Protein AF-T1IRP6-F1 (afdb_monomer)

InterPro domains:
  IPR001452 SH3 domain [PF00018] (288-334)
  IPR001452 SH3 domain [PR00452] (285-295)
  IPR001452 SH3 domain [PR00452] (299-314)
  IPR001452 SH3 domain [PR00452] (316-325)
  IPR001452 SH3 domain [PR00452] (328-340)
  IPR001452 SH3 domain [PS50002] (282-340)
  IPR001452 SH3 domain [SM00326] (285-340)
  IPR027267 AH/BAR domain superfamily [G3DSA:1.20.1270.60] (1-190)
  IPR027267 AH/BAR domain superfamily [SSF103657] (4-202)
  IPR031160 F-BAR domain [PS51741] (1-179)
  IPR036028 SH3-like domain superfamily [SSF50044] (282-340)

Mean predicted aligned error: 18.08 Å

Foldseek 3Di:
DVVLVVVLVVVLVVLLVVLLVLVVVLVVLLVVLVVVLVVLVVVLVVLVVVLVVLVVQLVVLVVVLVVLVVCLVVCVPPPDDPVVSVVSVVVSVVSVVSSVVSVVSSVVSVVVSVVSVVVSVVSVVVSVVVVVVSVVCVVVSVVVSVVVNVVSVVVSVVVVVVVVVVVVVVVVPDDPVVVVVVCCVVDPPDPDDDDDDDDDDPPPPDDDDDDDDPDDPDPDPPPPPPPPPPPDPPPDDDPPPPDPPDDDPDPDDPPDDDDPPDPDPVVVVVVSVVSVVSVPDPPQFKWFFQAFDDDPDPQADTDHGRFMWTFDADPDQFWTWTAGPVGDIHIDGPVRIDTD

pLDDT: mean 81.16, std 20.26, range [35.16, 98.56]

Secondary structure (DSSP, 8-state):
-HHHHHHHHHHHHHHHHHHHHHHHHHHHHHHHHHHHHHHHHHHHHHHHHHHHHHHHHHHHHHHHHHHHHHHHHHGGGS---HHHHHHHHHHHHHHHHHHHHHHHHHHHHHHHHHHHHHHHHHHHHHHHHHHHHHHHHHHHHHHHHHHHHHHHHHHHHHHHHHHHHHHHHHHTT--HHHHHHHHHHHH---SSPPPP-----SSTTSS----------PPPTTS--TTS-TT------------------------S---TT---HHHHHHHHHHHHHTTS-----EEEE-S-B--SSTTBPPB-TT-EEEEEEE-SSSEEEEEETTS-EEEEEGGGEEE-

Structure (mmCIF, N/CA/C/O backbone):
data_AF-T1IRP6-F1
#
_entry.id   AF-T1IRP6-F1
#
loop_
_atom_site.group_PDB
_atom_site.id
_atom_site.type_symbol
_atom_site.label_atom_id
_atom_site.label_alt_id
_atom_site.label_comp_id
_atom_site.label_asym_id
_atom_site.label_entity_id
_atom_site.label_seq_id
_atom_site.pdbx_PDB_ins_code
_atom_site.Cartn_x
_atom_site.Cartn_y
_atom_site.Cartn_z
_atom_site.occupancy
_atom_site.B_iso_or_equiv
_atom_site.auth_seq_id
_atom_site.auth_comp_id
_atom_site.auth_asym_id
_atom_site.auth_atom_id
_atom_site.pdbx_PDB_model_num
ATOM 1 N N . MET A 1 1 ? 24.884 1.381 -28.187 1.00 83.88 1 MET A N 1
ATOM 2 C CA . MET A 1 1 ? 23.669 0.553 -28.089 1.00 83.88 1 MET A CA 1
ATOM 3 C C . MET A 1 1 ? 23.735 -0.219 -26.794 1.00 83.88 1 MET A C 1
ATOM 5 O O . MET A 1 1 ? 23.008 0.143 -25.885 1.00 83.88 1 MET A O 1
ATOM 9 N N . GLY A 1 2 ? 24.699 -1.135 -26.626 1.00 87.81 2 GLY A N 1
ATOM 10 C CA . GLY A 1 2 ? 24.895 -1.867 -25.363 1.00 87.81 2 GLY A CA 1
ATOM 11 C C . GLY A 1 2 ? 24.933 -0.981 -24.108 1.00 87.81 2 GLY A C 1
ATOM 12 O O . GLY A 1 2 ? 24.148 -1.195 -23.194 1.00 87.81 2 GLY A O 1
ATOM 13 N N . LEU A 1 3 ? 25.754 0.079 -24.098 1.00 86.12 3 LEU A N 1
ATOM 14 C CA . LEU A 1 3 ? 25.816 1.023 -22.967 1.00 86.12 3 LEU A CA 1
ATOM 15 C C . LEU A 1 3 ? 24.473 1.713 -22.671 1.00 86.12 3 LEU A C 1
ATOM 17 O O . LEU A 1 3 ? 24.129 1.913 -21.509 1.00 86.12 3 LEU A O 1
ATOM 21 N N . THR A 1 4 ? 23.701 2.048 -23.707 1.00 86.62 4 THR A N 1
ATOM 22 C CA . THR A 1 4 ? 22.378 2.668 -23.562 1.00 86.62 4 THR A CA 1
ATOM 23 C C . THR A 1 4 ? 21.396 1.708 -22.901 1.00 86.62 4 THR A C 1
ATOM 25 O O . THR A 1 4 ? 20.716 2.105 -21.961 1.00 86.62 4 THR A O 1
ATOM 28 N N . HIS A 1 5 ? 21.362 0.443 -23.332 1.00 89.50 5 HIS A N 1
ATOM 29 C CA . HIS A 1 5 ? 20.510 -0.572 -22.706 1.00 89.50 5 HIS A CA 1
ATOM 30 C C . HIS A 1 5 ? 20.893 -0.826 -21.247 1.00 89.50 5 HIS A C 1
ATOM 32 O O . HIS A 1 5 ? 20.006 -0.920 -20.406 1.00 89.50 5 HIS A O 1
ATOM 38 N N . ILE A 1 6 ? 22.192 -0.885 -20.931 1.00 89.38 6 ILE A N 1
ATOM 39 C CA . ILE A 1 6 ? 22.669 -1.045 -19.548 1.00 89.38 6 ILE A CA 1
ATOM 40 C C . ILE A 1 6 ? 22.202 0.131 -18.681 1.00 89.38 6 ILE A C 1
ATOM 42 O O . ILE A 1 6 ? 21.664 -0.082 -17.599 1.00 89.38 6 ILE A O 1
ATOM 46 N N . ALA A 1 7 ? 22.357 1.368 -19.160 1.00 84.69 7 ALA A N 1
ATOM 47 C CA . ALA A 1 7 ? 21.908 2.550 -18.427 1.00 84.69 7 ALA A CA 1
ATOM 48 C C . ALA A 1 7 ? 20.385 2.547 -18.202 1.00 84.69 7 ALA A C 1
ATOM 50 O O . ALA A 1 7 ? 19.934 2.796 -17.086 1.00 84.69 7 ALA A O 1
ATOM 51 N N . THR A 1 8 ? 19.599 2.214 -19.231 1.00 89.62 8 THR A N 1
ATOM 52 C CA . THR A 1 8 ? 18.137 2.091 -19.128 1.00 89.62 8 THR A CA 1
ATOM 53 C C . THR A 1 8 ? 17.728 1.009 -18.129 1.00 89.62 8 THR A C 1
ATOM 55 O O . THR A 1 8 ? 16.854 1.247 -17.297 1.00 89.62 8 THR A O 1
ATOM 58 N N . ALA A 1 9 ? 18.376 -0.159 -18.168 1.00 91.56 9 ALA A N 1
ATOM 59 C CA . ALA A 1 9 ? 18.119 -1.243 -17.225 1.00 91.56 9 ALA A CA 1
ATOM 60 C C . ALA A 1 9 ? 18.378 -0.801 -15.777 1.00 91.56 9 ALA A C 1
ATOM 62 O O . ALA A 1 9 ? 17.533 -1.029 -14.912 1.00 91.56 9 ALA A O 1
ATOM 63 N N . SER A 1 10 ? 19.484 -0.092 -15.526 1.00 90.06 10 SER A N 1
ATOM 64 C CA . SER A 1 10 ? 19.780 0.481 -14.208 1.00 90.06 10 SER A CA 1
ATOM 65 C C . SER A 1 10 ? 18.695 1.453 -13.736 1.00 90.06 10 SER A C 1
ATOM 67 O O . 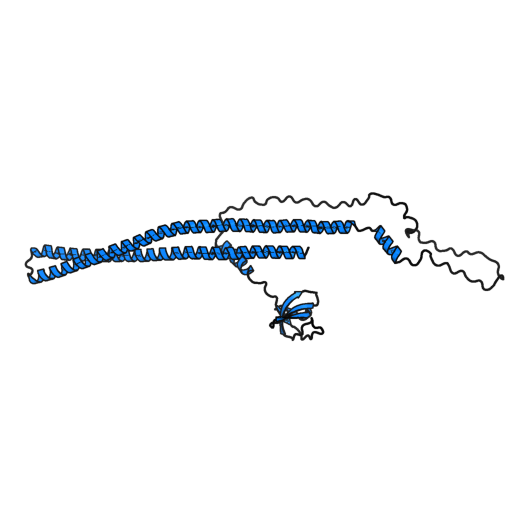SER A 1 10 ? 18.279 1.375 -12.583 1.00 90.06 10 SER A O 1
ATOM 69 N N . SER A 1 11 ? 18.183 2.325 -14.613 1.00 91.31 11 SER A N 1
ATOM 70 C CA . SER A 1 11 ? 17.084 3.239 -14.263 1.00 91.31 11 SER A CA 1
ATOM 71 C C . SER A 1 11 ? 15.783 2.501 -13.932 1.00 91.31 11 SER A C 1
ATOM 73 O O . SER A 1 11 ? 15.109 2.859 -12.970 1.00 91.31 11 SER A O 1
ATOM 75 N N . ILE A 1 12 ? 15.436 1.445 -14.678 1.00 93.62 12 ILE A N 1
ATOM 76 C CA . ILE A 1 12 ? 14.251 0.618 -14.385 1.00 93.62 12 ILE A CA 1
ATOM 77 C C . ILE A 1 12 ? 14.408 -0.091 -13.036 1.00 93.62 12 ILE A C 1
ATOM 79 O O . ILE A 1 12 ? 13.467 -0.129 -12.242 1.00 93.62 12 ILE A O 1
ATOM 83 N N . MET A 1 13 ? 15.594 -0.635 -12.755 1.00 92.75 13 MET A N 1
ATOM 84 C CA . MET A 1 13 ? 15.884 -1.278 -11.473 1.00 92.75 13 MET A CA 1
ATOM 85 C C . MET A 1 13 ? 15.776 -0.300 -10.301 1.00 92.75 13 MET A C 1
ATOM 87 O O . MET A 1 13 ? 15.229 -0.658 -9.259 1.00 92.75 13 MET A O 1
ATOM 91 N N . GLU A 1 14 ? 16.267 0.929 -10.464 1.00 90.56 14 GLU A N 1
ATOM 92 C CA . GLU A 1 14 ? 16.160 1.966 -9.439 1.00 90.56 14 GLU A CA 1
ATOM 93 C C . GLU A 1 14 ? 14.695 2.312 -9.142 1.00 90.56 14 GLU A C 1
ATOM 95 O O . GLU A 1 14 ? 14.289 2.302 -7.979 1.00 90.56 14 GLU A O 1
ATOM 100 N N . GLU A 1 15 ? 13.876 2.540 -10.174 1.00 92.00 15 GLU A N 1
ATOM 101 C CA . GLU A 1 15 ? 12.444 2.803 -9.985 1.00 92.00 15 GLU A CA 1
ATOM 102 C C . GLU A 1 15 ? 11.714 1.611 -9.358 1.00 92.00 15 GLU A C 1
ATOM 104 O O . GLU A 1 15 ? 10.890 1.790 -8.462 1.00 92.00 15 GLU A O 1
ATOM 109 N N . THR A 1 16 ? 12.069 0.384 -9.748 1.00 88.88 16 THR A N 1
ATOM 110 C CA . THR A 1 16 ? 11.523 -0.836 -9.135 1.00 88.88 16 THR A CA 1
ATOM 111 C C . THR A 1 16 ? 11.860 -0.897 -7.645 1.00 88.88 16 THR A C 1
ATOM 113 O O . THR A 1 16 ? 10.985 -1.168 -6.825 1.00 88.88 16 THR A O 1
ATOM 116 N N . SER A 1 17 ? 13.102 -0.583 -7.261 1.00 91.44 17 SER A N 1
ATOM 117 C CA . SER A 1 17 ? 13.509 -0.555 -5.851 1.00 91.44 17 SER A CA 1
ATOM 118 C C . SER A 1 17 ? 12.678 0.438 -5.040 1.00 91.44 17 SER A C 1
ATOM 120 O O . SER A 1 17 ? 12.226 0.104 -3.946 1.00 91.44 17 SER A O 1
ATOM 122 N N . ARG A 1 18 ? 12.429 1.636 -5.584 1.00 91.94 18 ARG A N 1
ATOM 123 C CA . ARG A 1 18 ? 11.615 2.660 -4.911 1.00 91.94 18 ARG A CA 1
ATOM 124 C C . ARG A 1 18 ? 10.175 2.191 -4.697 1.00 91.94 18 ARG A C 1
ATOM 126 O O . ARG A 1 18 ? 9.638 2.389 -3.609 1.00 91.94 18 ARG A O 1
ATOM 133 N N . VAL A 1 19 ? 9.579 1.523 -5.691 1.00 92.62 19 VAL A N 1
ATOM 134 C CA . VAL A 1 19 ? 8.234 0.930 -5.577 1.00 92.62 19 VAL A CA 1
ATOM 135 C C . VAL A 1 19 ? 8.188 -0.105 -4.452 1.00 92.62 19 VAL A C 1
ATOM 137 O O . VAL A 1 19 ? 7.280 -0.068 -3.624 1.00 92.62 19 VAL A O 1
ATOM 140 N N . LEU A 1 20 ? 9.189 -0.982 -4.363 1.00 90.88 20 LEU A N 1
ATOM 141 C CA . LEU A 1 20 ? 9.250 -1.999 -3.310 1.00 90.88 20 LEU A CA 1
ATOM 142 C C . LEU A 1 20 ? 9.397 -1.391 -1.910 1.00 90.88 20 LEU A C 1
ATOM 144 O O . LEU A 1 20 ? 8.796 -1.890 -0.960 1.00 90.88 20 LEU A O 1
ATOM 148 N N . ASP A 1 21 ? 10.184 -0.325 -1.768 1.00 92.62 21 ASP A N 1
ATOM 149 C CA . ASP A 1 21 ? 10.330 0.385 -0.493 1.00 92.62 21 ASP A CA 1
ATOM 150 C C . ASP A 1 21 ? 9.023 1.078 -0.085 1.00 92.62 21 ASP A C 1
ATOM 152 O O . ASP A 1 21 ? 8.608 0.994 1.072 1.00 92.62 21 ASP A O 1
ATOM 156 N N . PHE A 1 22 ? 8.326 1.699 -1.040 1.00 95.56 22 PHE A N 1
ATOM 157 C CA . PHE A 1 22 ? 7.007 2.287 -0.808 1.00 95.56 22 PHE A CA 1
ATOM 158 C C . PHE A 1 22 ? 5.977 1.236 -0.362 1.00 95.56 22 PHE A C 1
ATOM 160 O O . PHE A 1 22 ? 5.244 1.448 0.605 1.00 95.56 22 PHE A O 1
ATOM 167 N N . MET A 1 23 ? 5.951 0.072 -1.016 1.00 93.56 23 MET A N 1
ATOM 168 C CA . MET A 1 23 ? 5.053 -1.032 -0.658 1.00 93.56 23 MET A CA 1
ATOM 169 C C . MET A 1 23 ? 5.291 -1.535 0.773 1.00 93.56 23 MET A C 1
ATOM 171 O O . MET A 1 23 ? 4.338 -1.814 1.503 1.00 93.56 23 MET A O 1
ATOM 175 N N . GLU A 1 24 ? 6.552 -1.639 1.195 1.00 92.44 24 GLU A N 1
ATOM 176 C CA . GLU A 1 24 ? 6.914 -2.038 2.558 1.00 92.44 24 GLU A CA 1
ATOM 177 C C . GLU A 1 24 ? 6.449 -1.006 3.600 1.00 92.44 24 GLU A C 1
ATOM 179 O O . GLU A 1 24 ? 5.873 -1.377 4.628 1.00 92.44 24 GLU A O 1
ATOM 184 N N . GLN A 1 25 ? 6.609 0.288 3.307 1.00 94.50 25 GLN A N 1
ATOM 185 C CA . GLN A 1 25 ? 6.129 1.376 4.166 1.00 94.50 25 GLN A CA 1
ATOM 186 C C . GLN A 1 25 ? 4.601 1.365 4.318 1.00 94.50 25 GLN A C 1
ATOM 188 O O . GLN A 1 25 ? 4.101 1.404 5.445 1.00 94.50 25 GLN A O 1
ATOM 193 N N . GLN A 1 26 ? 3.866 1.243 3.208 1.00 94.62 26 GLN A N 1
ATOM 194 C CA . GLN A 1 26 ? 2.401 1.157 3.191 1.00 94.62 26 GLN A CA 1
ATOM 195 C C . GLN A 1 26 ? 1.888 -0.037 4.007 1.00 94.62 26 GLN A C 1
ATOM 197 O O . GLN A 1 26 ? 0.965 0.094 4.815 1.00 94.62 26 GLN A O 1
ATOM 202 N N . ARG A 1 27 ? 2.526 -1.204 3.857 1.00 94.00 27 ARG A N 1
ATOM 203 C CA . ARG A 1 27 ? 2.176 -2.415 4.611 1.00 94.00 27 ARG A CA 1
ATOM 204 C C . ARG A 1 27 ? 2.347 -2.220 6.115 1.00 94.00 27 ARG A C 1
ATOM 206 O O . ARG A 1 27 ? 1.466 -2.597 6.889 1.00 94.00 27 ARG A O 1
ATOM 213 N N . GLU A 1 28 ? 3.466 -1.641 6.537 1.00 96.00 28 GLU A N 1
ATOM 214 C CA . GLU A 1 28 ? 3.739 -1.406 7.955 1.00 96.00 28 GLU A CA 1
ATOM 215 C C . GLU A 1 28 ? 2.782 -0.363 8.555 1.00 96.00 28 GLU A C 1
ATOM 217 O O . GLU A 1 28 ? 2.308 -0.546 9.678 1.00 96.00 28 GLU A O 1
ATOM 222 N N . GLN A 1 29 ? 2.440 0.694 7.813 1.00 96.38 29 GLN A N 1
ATOM 223 C CA . GLN A 1 29 ? 1.440 1.676 8.245 1.00 96.38 29 GLN A CA 1
ATOM 224 C C . GLN A 1 29 ? 0.051 1.044 8.397 1.00 96.38 29 GLN A C 1
ATOM 226 O O . GLN A 1 29 ? -0.541 1.144 9.474 1.00 96.38 29 GLN A O 1
ATOM 231 N N . ARG A 1 30 ? -0.425 0.303 7.386 1.00 96.69 30 ARG A N 1
ATOM 232 C CA . ARG A 1 30 ? -1.695 -0.442 7.446 1.00 96.69 30 ARG A CA 1
ATOM 233 C C . ARG A 1 30 ? -1.740 -1.382 8.651 1.00 96.69 30 ARG A C 1
ATOM 235 O O . ARG A 1 30 ? -2.700 -1.351 9.418 1.00 96.69 30 ARG A O 1
ATOM 242 N N . ARG A 1 31 ? -0.676 -2.162 8.877 1.00 96.88 31 ARG A N 1
ATOM 243 C CA . ARG A 1 31 ? -0.589 -3.090 10.017 1.00 96.88 31 ARG A CA 1
ATOM 244 C C . ARG A 1 31 ? -0.764 -2.375 11.358 1.00 96.88 31 ARG A C 1
ATOM 246 O O . ARG A 1 31 ? -1.494 -2.863 12.217 1.00 96.88 31 ARG A O 1
ATOM 253 N N . ARG A 1 32 ? -0.116 -1.219 11.545 1.00 97.06 32 ARG A N 1
ATOM 254 C CA . ARG A 1 32 ? -0.211 -0.436 12.791 1.00 97.06 32 ARG A CA 1
ATOM 255 C C . ARG A 1 32 ? -1.632 0.049 13.063 1.00 97.06 32 ARG A C 1
ATOM 257 O O . ARG A 1 32 ? -2.082 -0.048 14.205 1.00 97.06 32 ARG A O 1
ATOM 264 N N . LEU A 1 33 ? -2.320 0.542 12.033 1.00 96.88 33 LEU A N 1
ATOM 265 C CA . LEU A 1 33 ? -3.710 0.995 12.130 1.00 96.88 33 LEU A CA 1
ATOM 266 C C . LEU A 1 33 ? -4.636 -0.160 12.524 1.00 96.88 33 LEU A C 1
ATOM 268 O O . LEU A 1 33 ? -5.376 -0.074 13.506 1.00 96.88 33 LEU A O 1
ATOM 272 N N . GLU A 1 34 ? -4.531 -1.288 11.820 1.00 96.50 34 GLU A N 1
ATOM 273 C CA . GLU A 1 34 ? -5.346 -2.464 12.116 1.00 96.50 34 GLU A CA 1
ATOM 274 C C . GLU A 1 34 ? -5.097 -3.018 13.527 1.00 96.50 34 GLU A C 1
ATOM 276 O O . GLU A 1 34 ? -6.038 -3.400 14.227 1.00 96.50 34 GLU A O 1
ATOM 281 N N . ASP A 1 35 ? -3.838 -3.063 13.968 1.00 97.50 35 ASP A N 1
ATOM 282 C CA . ASP A 1 35 ? -3.482 -3.544 15.302 1.00 97.50 35 ASP A CA 1
ATOM 283 C C . ASP A 1 35 ? -4.032 -2.635 16.404 1.00 97.50 35 ASP A C 1
ATOM 285 O O . ASP A 1 35 ? -4.455 -3.133 17.454 1.00 97.50 35 ASP A O 1
ATOM 289 N N . ASN A 1 36 ? -4.075 -1.320 16.175 1.00 96.62 36 ASN A N 1
ATOM 290 C CA . ASN A 1 36 ? -4.686 -0.379 17.109 1.00 96.62 36 ASN A CA 1
ATOM 291 C C . ASN A 1 36 ? -6.192 -0.649 17.263 1.00 96.62 36 ASN A C 1
ATOM 293 O O . ASN A 1 36 ? -6.677 -0.870 18.378 1.00 96.62 36 ASN A O 1
ATOM 297 N N . ILE A 1 37 ? -6.917 -0.754 16.145 1.00 97.12 37 ILE A N 1
ATOM 298 C CA . ILE A 1 37 ? -8.353 -1.065 16.148 1.00 97.12 37 ILE A CA 1
ATOM 299 C C . ILE A 1 37 ? -8.628 -2.430 16.786 1.00 97.12 37 ILE A C 1
ATOM 301 O O . ILE A 1 37 ? -9.516 -2.544 17.637 1.00 97.12 37 ILE A O 1
ATOM 305 N N . ARG A 1 38 ? -7.833 -3.463 16.468 1.00 97.31 38 ARG A N 1
ATOM 306 C CA . ARG A 1 38 ? -7.963 -4.798 17.080 1.00 97.31 38 ARG A CA 1
ATOM 307 C C . ARG A 1 38 ? -7.818 -4.756 18.602 1.00 97.31 38 ARG A C 1
ATOM 309 O O . ARG A 1 38 ? -8.570 -5.441 19.306 1.00 97.31 38 ARG A O 1
ATOM 316 N N . ARG A 1 39 ? -6.890 -3.954 19.135 1.00 97.50 39 ARG A N 1
ATOM 317 C CA . ARG A 1 39 ? -6.709 -3.786 20.590 1.00 97.50 39 ARG A CA 1
ATOM 318 C C . ARG A 1 39 ? -7.928 -3.139 21.237 1.00 97.50 39 ARG A C 1
ATOM 320 O O . ARG A 1 39 ? -8.431 -3.671 22.228 1.00 97.50 39 ARG A O 1
ATOM 327 N N . ILE A 1 40 ? -8.436 -2.049 20.665 1.00 96.31 40 ILE A N 1
ATOM 328 C CA . ILE A 1 40 ? -9.603 -1.339 21.205 1.00 96.31 40 ILE A CA 1
ATOM 329 C C . ILE A 1 40 ? -10.852 -2.228 21.151 1.00 96.31 40 ILE A C 1
ATOM 331 O O . ILE A 1 40 ? -11.552 -2.372 22.154 1.00 96.31 40 ILE A O 1
ATOM 335 N N . GLN A 1 41 ? -11.092 -2.911 20.028 1.00 96.69 41 GLN A N 1
ATOM 336 C CA . GLN A 1 41 ? -12.202 -3.860 19.892 1.00 96.69 41 GLN A CA 1
ATOM 337 C C . GLN A 1 41 ? -12.118 -4.999 20.916 1.00 96.69 41 GLN A C 1
ATOM 339 O O . GLN A 1 41 ? -13.131 -5.409 21.489 1.00 96.69 41 GLN A O 1
ATOM 344 N N . THR A 1 42 ? -10.914 -5.515 21.172 1.00 97.75 42 THR A N 1
ATOM 345 C CA . THR A 1 42 ? -10.694 -6.538 22.203 1.00 97.75 42 THR A CA 1
ATOM 346 C C . THR A 1 42 ? -11.023 -5.990 23.592 1.00 97.75 42 THR A C 1
ATOM 348 O O . THR A 1 42 ? -11.716 -6.659 24.360 1.00 97.75 42 THR A O 1
ATOM 351 N N . ASN A 1 43 ? -10.605 -4.759 23.896 1.00 97.44 43 ASN A N 1
ATOM 352 C CA . ASN A 1 43 ? -10.906 -4.106 25.168 1.00 97.44 43 ASN A CA 1
ATOM 353 C C . ASN A 1 43 ? -12.418 -3.898 25.373 1.00 97.44 43 ASN A C 1
ATOM 355 O O . ASN A 1 43 ? -12.945 -4.249 26.428 1.00 97.44 43 ASN A O 1
ATOM 359 N N . ILE A 1 44 ? -13.148 -3.440 24.347 1.00 97.88 44 ILE A N 1
ATOM 360 C CA . ILE A 1 44 ? -14.615 -3.307 24.406 1.00 97.88 44 ILE A CA 1
ATOM 361 C C . ILE A 1 44 ? -15.278 -4.640 24.741 1.00 97.88 44 ILE A C 1
ATOM 363 O O . ILE A 1 44 ? -16.136 -4.692 25.621 1.00 97.88 44 ILE A O 1
ATOM 367 N N . LYS A 1 45 ? -14.871 -5.736 24.087 1.00 97.81 45 LYS A N 1
ATOM 368 C CA . LYS A 1 45 ? -15.429 -7.073 24.359 1.00 97.81 45 LYS A CA 1
ATOM 369 C C . LYS A 1 45 ? -15.213 -7.492 25.816 1.00 97.81 45 LYS A C 1
ATOM 371 O O . LYS A 1 45 ? -16.123 -8.039 26.443 1.00 97.81 45 LYS A O 1
ATOM 376 N N . VAL A 1 46 ? -14.025 -7.222 26.363 1.00 98.00 46 VAL A N 1
ATOM 377 C CA . VAL A 1 46 ? -13.688 -7.519 27.763 1.00 98.00 46 VAL A CA 1
ATOM 378 C C . VAL A 1 46 ? -14.536 -6.683 28.723 1.00 98.00 46 VAL A C 1
ATOM 380 O O . VAL A 1 46 ? -15.133 -7.238 29.650 1.00 98.00 46 VAL A O 1
ATOM 383 N N . LEU A 1 47 ? -14.637 -5.372 28.493 1.00 98.25 47 LEU A N 1
ATOM 384 C CA . LEU A 1 47 ? -15.423 -4.476 29.341 1.00 98.25 47 LEU A CA 1
ATOM 385 C C . LEU A 1 47 ? -16.917 -4.781 29.266 1.00 98.25 47 LEU A C 1
ATOM 387 O O . LEU A 1 47 ? -17.573 -4.813 30.302 1.00 98.25 47 LEU A O 1
ATOM 391 N N . TYR A 1 48 ? -17.445 -5.112 28.088 1.00 98.38 48 TYR A N 1
ATOM 392 C CA . TYR A 1 48 ? -18.837 -5.525 27.934 1.00 98.38 48 TYR A CA 1
ATOM 393 C C . TYR A 1 48 ? -19.150 -6.756 28.788 1.00 98.38 48 TYR A C 1
ATOM 395 O O . TYR A 1 48 ? -20.120 -6.759 29.550 1.00 98.38 48 TYR A O 1
ATOM 403 N N . LYS A 1 49 ? -18.293 -7.785 28.728 1.00 98.38 49 LYS A N 1
ATOM 404 C CA . LYS A 1 49 ? -18.437 -8.984 29.562 1.00 98.38 49 LYS A CA 1
ATOM 405 C C . LYS A 1 49 ? -18.411 -8.634 31.053 1.00 98.38 49 LYS A C 1
ATOM 407 O O . LYS A 1 49 ? -19.310 -9.050 31.781 1.00 98.38 49 LYS A O 1
ATOM 412 N N . LYS A 1 50 ? -17.442 -7.820 31.489 1.00 98.12 50 LYS A N 1
ATOM 413 C CA . LYS A 1 50 ? -17.345 -7.339 32.877 1.00 98.12 50 LYS A CA 1
ATOM 414 C C . LYS A 1 50 ? -18.625 -6.620 33.314 1.00 98.12 50 LYS A C 1
ATOM 416 O O . LYS A 1 50 ? -19.146 -6.914 34.385 1.00 98.12 50 LYS A O 1
ATOM 421 N N . THR A 1 51 ? -19.163 -5.733 32.482 1.00 98.56 51 THR A N 1
ATOM 422 C CA . THR A 1 51 ? -20.399 -4.990 32.762 1.00 98.56 51 THR A CA 1
ATOM 423 C C . THR A 1 51 ? -21.603 -5.923 32.892 1.00 98.56 51 THR A C 1
ATOM 425 O O . THR A 1 51 ? -22.403 -5.761 33.813 1.00 98.56 51 THR A O 1
ATOM 428 N N . MET A 1 52 ? -21.719 -6.943 32.034 1.00 98.31 52 MET A N 1
ATOM 429 C CA . MET A 1 52 ? -22.785 -7.948 32.142 1.00 98.31 52 MET A CA 1
ATOM 430 C C . MET A 1 52 ? -22.663 -8.803 33.409 1.00 98.31 52 MET A C 1
ATOM 432 O O . MET A 1 52 ? -23.676 -9.132 34.028 1.00 98.31 52 MET A O 1
ATOM 436 N N . ASP A 1 53 ? -21.444 -9.146 33.820 1.00 98.31 53 ASP A N 1
ATOM 437 C CA . ASP A 1 53 ? -21.209 -9.906 35.047 1.00 98.31 53 ASP A CA 1
ATOM 438 C C . ASP A 1 53 ? -21.505 -9.058 36.297 1.00 98.31 53 ASP A C 1
ATOM 440 O O . ASP A 1 53 ? -22.203 -9.524 37.200 1.00 98.31 53 ASP A O 1
ATOM 444 N N . CYS A 1 54 ? -21.091 -7.784 36.323 1.00 98.25 54 CYS A N 1
ATOM 445 C CA . CYS A 1 54 ? -21.459 -6.839 37.383 1.00 98.25 54 CYS A CA 1
ATOM 446 C C . CYS A 1 54 ? -22.978 -6.650 37.486 1.00 98.25 54 CYS A C 1
ATOM 448 O O . CYS A 1 54 ? -23.505 -6.658 38.598 1.00 98.25 54 CYS A O 1
ATOM 450 N N . LYS A 1 55 ? -23.690 -6.561 36.352 1.00 98.31 55 LYS A N 1
ATOM 451 C CA . LYS A 1 55 ? -25.159 -6.483 36.324 1.00 98.31 55 LYS A CA 1
ATOM 452 C C . LYS A 1 55 ? -25.799 -7.683 37.021 1.00 98.31 55 LYS A C 1
ATOM 454 O O . LYS A 1 55 ? -26.620 -7.509 37.913 1.00 98.31 55 LYS A O 1
ATOM 459 N N . LYS A 1 56 ? -25.381 -8.904 36.662 1.00 98.44 56 LYS A N 1
ATOM 460 C CA . LYS A 1 56 ? -25.900 -10.140 37.278 1.00 98.44 56 LYS A CA 1
ATOM 461 C C . LYS A 1 56 ? -25.664 -10.171 38.789 1.00 98.44 56 LYS A C 1
ATOM 463 O O . LYS A 1 56 ? -26.543 -10.598 39.535 1.00 98.44 56 LYS A O 1
ATOM 468 N N . VAL A 1 57 ? -24.484 -9.736 39.240 1.00 98.19 57 VAL A N 1
ATOM 469 C CA . VAL A 1 57 ? -24.154 -9.657 40.673 1.00 98.19 57 VAL A CA 1
ATOM 470 C C . VAL A 1 57 ? -25.031 -8.622 41.378 1.00 98.19 57 VAL A C 1
ATOM 472 O O . VAL A 1 57 ? -25.575 -8.929 42.437 1.00 98.19 57 VAL A O 1
ATOM 475 N N . CYS A 1 58 ? -25.202 -7.437 40.786 1.00 98.00 58 CYS A N 1
ATOM 476 C CA . CYS A 1 58 ? -26.075 -6.385 41.302 1.00 98.00 58 CYS A CA 1
ATOM 477 C C . CYS A 1 58 ? -27.518 -6.886 41.447 1.00 98.00 58 CYS A C 1
ATOM 479 O O . CYS A 1 58 ? -28.061 -6.860 42.550 1.00 98.00 58 CYS A O 1
ATOM 481 N N . ASP A 1 59 ? -28.094 -7.459 40.385 1.00 97.75 59 ASP A N 1
ATOM 482 C CA . ASP A 1 59 ? -29.451 -8.023 40.391 1.00 97.75 59 ASP A CA 1
ATOM 483 C C . ASP A 1 59 ? -29.622 -9.087 41.489 1.00 97.75 59 ASP A C 1
ATOM 485 O O . ASP A 1 59 ? -30.620 -9.107 42.213 1.00 97.75 59 ASP A O 1
ATOM 489 N N . GLY A 1 60 ? -28.631 -9.973 41.645 1.00 97.88 60 GLY A N 1
ATOM 490 C CA . GLY A 1 60 ? -28.633 -10.995 42.689 1.00 97.88 60 GLY A CA 1
ATOM 491 C C . GLY A 1 60 ? -28.620 -10.406 44.101 1.00 97.88 60 GLY A C 1
ATOM 492 O O . GLY A 1 60 ? -29.356 -10.877 44.970 1.00 97.88 60 GLY A O 1
ATOM 493 N N . LYS A 1 61 ? -27.818 -9.360 44.334 1.00 97.94 61 LYS A N 1
ATOM 494 C CA . LYS A 1 61 ? -27.722 -8.694 45.639 1.00 97.94 61 LYS A CA 1
ATOM 495 C C . LYS A 1 61 ? -28.956 -7.863 45.975 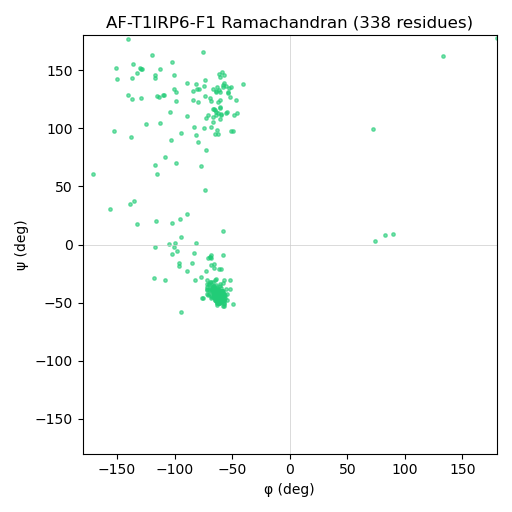1.00 97.94 61 LYS A C 1
ATOM 497 O O . LYS A 1 61 ? -29.394 -7.908 47.123 1.00 97.94 61 LYS A O 1
ATOM 502 N N . CYS A 1 62 ? -29.566 -7.205 44.992 1.00 97.06 62 CYS A N 1
ATOM 503 C CA . CYS A 1 62 ? -30.844 -6.517 45.172 1.00 97.06 62 CYS A CA 1
ATOM 504 C C . CYS A 1 62 ? -31.954 -7.498 45.575 1.00 97.06 62 CYS A C 1
ATOM 506 O O . CYS A 1 62 ? -32.625 -7.277 46.580 1.00 97.06 62 CYS A O 1
ATOM 508 N N . ARG A 1 63 ? -32.076 -8.641 44.883 1.00 97.38 63 ARG A N 1
ATOM 509 C CA . ARG A 1 63 ? -33.057 -9.685 45.241 1.00 97.38 63 ARG A CA 1
ATOM 510 C C . ARG A 1 63 ? -32.842 -10.245 46.650 1.00 97.38 63 ARG A C 1
ATOM 512 O O . ARG A 1 63 ? -33.811 -10.469 47.370 1.00 97.38 63 ARG A O 1
ATOM 519 N N . GLU A 1 64 ? -31.591 -10.470 47.060 1.00 96.62 64 GLU A N 1
ATOM 520 C CA . GLU A 1 64 ? -31.256 -10.918 48.423 1.00 96.62 64 GLU A CA 1
ATOM 521 C C . GLU A 1 64 ? -31.720 -9.891 49.477 1.00 96.62 64 GLU A C 1
ATOM 523 O O . GLU A 1 64 ? -32.331 -10.259 50.485 1.00 96.62 64 GLU A O 1
ATOM 528 N N . ALA A 1 65 ? -31.474 -8.600 49.232 1.00 95.88 65 ALA A N 1
ATOM 529 C CA . ALA A 1 65 ? -31.896 -7.516 50.117 1.00 95.88 65 ALA A CA 1
ATOM 530 C C . ALA A 1 65 ? -33.430 -7.367 50.182 1.00 95.88 65 ALA A C 1
ATOM 532 O O . ALA A 1 65 ? -33.983 -7.183 51.272 1.00 95.88 65 ALA A O 1
ATOM 533 N N . GLU A 1 66 ? -34.125 -7.496 49.049 1.00 96.06 66 GLU A N 1
ATOM 534 C CA . GLU A 1 66 ? -35.592 -7.473 48.963 1.00 96.06 66 GLU A CA 1
ATOM 535 C C . GLU A 1 66 ? -36.224 -8.627 49.748 1.00 96.06 66 GLU A C 1
ATOM 537 O O . GLU A 1 66 ? -37.105 -8.395 50.576 1.00 96.06 66 GLU A O 1
ATOM 542 N N . GLN A 1 67 ? -35.726 -9.856 49.573 1.00 95.25 67 GLN A N 1
ATOM 543 C CA . GLN A 1 67 ? -36.216 -11.033 50.299 1.00 95.25 67 GLN A CA 1
ATOM 544 C C . GLN A 1 67 ? -36.063 -10.881 51.816 1.00 95.25 67 GLN A C 1
ATOM 546 O O . GLN A 1 67 ? -36.990 -11.176 52.572 1.00 95.25 67 GLN A O 1
ATOM 551 N N . LEU A 1 68 ? -34.909 -10.392 52.282 1.00 93.44 68 LEU A N 1
ATOM 552 C CA . LEU A 1 68 ? -34.679 -10.141 53.708 1.00 93.44 68 LEU A CA 1
ATOM 553 C C . LEU A 1 68 ? -35.574 -9.016 54.243 1.00 93.44 68 LEU A C 1
ATOM 555 O O . LEU A 1 68 ? -36.045 -9.097 55.376 1.00 93.44 68 LEU A O 1
ATOM 559 N N . THR A 1 69 ? -35.848 -7.993 53.433 1.00 93.12 69 THR A N 1
ATOM 560 C CA . THR A 1 69 ? -36.756 -6.891 53.789 1.00 93.12 69 THR A CA 1
ATOM 561 C C . THR A 1 69 ? -38.210 -7.366 53.882 1.00 93.12 69 THR A C 1
ATOM 563 O O . THR A 1 69 ? -38.923 -6.992 54.820 1.00 93.12 69 THR A O 1
ATOM 566 N N . GLN A 1 70 ? -38.640 -8.244 52.974 1.00 91.81 70 GLN A N 1
ATOM 567 C CA . GLN A 1 70 ? -39.962 -8.868 53.008 1.00 91.81 70 GLN A CA 1
ATOM 568 C C . GLN A 1 70 ? -40.137 -9.743 54.258 1.00 91.81 70 GLN A C 1
ATOM 570 O O . GLN A 1 70 ? -41.093 -9.539 55.006 1.00 91.81 70 GLN A O 1
ATOM 575 N N . GLN A 1 71 ? -39.172 -10.623 54.560 1.00 88.69 71 GLN A N 1
ATOM 576 C CA . GLN A 1 71 ? -39.191 -11.462 55.771 1.00 88.69 71 GLN A CA 1
ATOM 577 C C . GLN A 1 71 ? -39.318 -10.633 57.057 1.00 88.69 71 GLN A C 1
ATOM 579 O O . GLN A 1 71 ? -40.020 -11.014 57.993 1.00 88.69 71 GLN A O 1
ATOM 584 N N . LEU A 1 72 ? -38.660 -9.473 57.105 1.00 86.88 72 LEU A N 1
ATOM 585 C CA . LEU A 1 72 ? -38.716 -8.561 58.247 1.00 86.88 72 LEU A CA 1
ATOM 586 C C . LEU A 1 72 ? -40.065 -7.844 58.365 1.00 86.88 72 LEU A C 1
ATOM 588 O O . LEU A 1 72 ? -40.498 -7.514 59.467 1.00 86.88 72 LEU A O 1
ATOM 592 N N . THR A 1 73 ? -40.724 -7.595 57.236 1.00 85.81 73 THR A N 1
ATOM 593 C CA . THR A 1 73 ? -42.039 -6.949 57.177 1.00 85.81 73 THR A CA 1
ATOM 594 C C . THR A 1 73 ? -43.140 -7.919 57.598 1.00 85.81 73 THR A C 1
ATOM 596 O O . THR A 1 73 ? -43.957 -7.576 58.449 1.00 85.81 73 THR A O 1
ATOM 599 N N . GLU A 1 74 ? -43.107 -9.150 57.089 1.00 83.25 74 GLU A N 1
ATOM 600 C CA . GLU A 1 74 ? -44.053 -10.221 57.432 1.00 83.25 74 GLU A CA 1
ATOM 601 C C . GLU A 1 74 ? -43.853 -10.733 58.873 1.00 83.25 74 GLU A C 1
ATOM 603 O O . GLU A 1 74 ? -44.817 -11.026 59.580 1.00 83.25 74 GLU A O 1
ATOM 608 N N . GLY A 1 75 ? -42.610 -10.750 59.370 1.00 70.38 75 GLY A N 1
ATOM 609 C CA . GLY A 1 75 ? -42.279 -11.159 60.738 1.00 70.38 75 GLY A CA 1
ATOM 610 C C . GLY A 1 75 ? -42.817 -10.241 61.845 1.00 70.38 75 GLY A C 1
ATOM 611 O O . GLY A 1 75 ? -42.909 -10.676 62.990 1.00 70.38 75 GLY A O 1
ATOM 612 N N . LYS A 1 76 ? -43.225 -8.999 61.533 1.00 64.50 76 LYS A N 1
ATOM 613 C CA . LYS A 1 76 ? -43.801 -8.049 62.512 1.00 64.50 76 LYS A CA 1
ATOM 614 C C . LYS A 1 76 ? -45.187 -8.459 63.030 1.00 64.50 76 LYS A C 1
ATOM 616 O O . LYS A 1 76 ? -45.607 -7.940 64.059 1.00 64.50 76 LYS A O 1
ATOM 621 N N . GLY A 1 77 ? -45.879 -9.370 62.340 1.00 62.50 77 GLY A N 1
ATOM 622 C CA . GLY A 1 77 ? -47.166 -9.939 62.762 1.00 62.50 77 GLY A CA 1
ATOM 623 C C . GLY A 1 77 ? -47.071 -11.327 63.410 1.00 62.50 77 GLY A C 1
ATOM 624 O O . GLY A 1 77 ? -48.100 -11.901 63.753 1.00 62.50 77 GLY A O 1
ATOM 625 N N . SER A 1 78 ? -45.863 -11.883 63.562 1.00 62.00 78 SER A N 1
ATOM 626 C CA . SER A 1 78 ? -45.621 -13.252 64.036 1.00 62.00 78 SER A CA 1
ATOM 627 C C . SER A 1 78 ? -44.938 -13.257 65.410 1.00 62.00 78 SER A C 1
ATOM 629 O O . SER A 1 78 ? -44.200 -12.330 65.742 1.00 62.00 78 SER A O 1
ATOM 631 N N . ALA A 1 79 ? -45.161 -14.297 66.224 1.00 64.69 79 ALA A N 1
ATOM 632 C CA . ALA A 1 79 ? -44.613 -14.461 67.581 1.00 64.69 79 ALA A CA 1
ATOM 633 C C . ALA A 1 79 ? -43.106 -14.815 67.585 1.00 64.69 79 ALA A C 1
ATOM 635 O O . ALA A 1 79 ? -42.668 -15.753 68.252 1.00 64.69 79 ALA A O 1
ATOM 636 N N . ILE A 1 80 ? -42.308 -14.093 66.797 1.00 66.88 80 ILE A N 1
ATOM 637 C CA . ILE A 1 80 ? -40.866 -14.304 66.663 1.00 66.88 80 ILE A CA 1
ATOM 638 C C . ILE A 1 80 ? -40.152 -13.630 67.849 1.00 66.88 80 ILE A C 1
ATOM 640 O O . ILE A 1 80 ? -40.447 -12.472 68.161 1.00 66.88 80 ILE A O 1
ATOM 644 N N . PRO A 1 81 ? -39.191 -14.303 68.510 1.00 73.94 81 PRO A N 1
ATOM 645 C CA . PRO A 1 81 ? -38.419 -13.711 69.597 1.00 73.94 81 PRO A CA 1
ATOM 646 C C . PRO A 1 81 ? -37.714 -12.410 69.183 1.00 73.94 81 PRO A C 1
ATOM 648 O O . PRO A 1 81 ? -37.055 -12.341 68.146 1.00 73.94 81 PRO A O 1
ATOM 651 N N . VAL A 1 82 ? -37.765 -11.390 70.048 1.00 75.12 82 VAL A N 1
ATOM 652 C CA . VAL A 1 82 ? -37.160 -10.059 69.818 1.00 75.12 82 VAL A CA 1
ATOM 653 C C . VAL A 1 82 ? -35.681 -10.146 69.405 1.00 75.12 82 VAL A C 1
ATOM 655 O O . VAL A 1 82 ? -35.230 -9.421 68.521 1.00 75.12 82 VAL A O 1
ATOM 658 N N . LYS A 1 83 ? -34.925 -11.083 69.992 1.00 78.69 83 LYS A N 1
ATOM 659 C CA . LYS A 1 83 ? -33.499 -11.302 69.696 1.00 78.69 83 LYS A CA 1
ATOM 660 C C . LYS A 1 83 ? -33.242 -11.788 68.261 1.00 78.69 83 LYS A C 1
ATOM 662 O O . LYS A 1 83 ? -32.194 -11.480 67.695 1.00 78.69 83 LYS A O 1
ATOM 667 N N . ASP A 1 84 ? -34.178 -12.526 67.673 1.00 82.81 84 ASP A N 1
ATOM 668 C CA . ASP A 1 84 ? -34.057 -13.038 66.304 1.00 82.81 84 ASP A CA 1
ATOM 669 C C . ASP A 1 84 ? -34.465 -11.978 65.272 1.00 82.81 84 ASP A C 1
ATOM 671 O O . ASP A 1 84 ? -33.852 -11.889 64.207 1.00 82.81 84 ASP A O 1
ATOM 675 N N . ILE A 1 85 ? -35.398 -11.090 65.634 1.00 82.06 85 ILE A N 1
ATOM 676 C CA . ILE A 1 85 ? -35.739 -9.891 64.851 1.00 82.06 85 ILE A CA 1
ATOM 677 C C . ILE A 1 85 ? -34.526 -8.953 64.738 1.00 82.06 85 ILE A C 1
ATOM 679 O O . ILE A 1 85 ? -34.233 -8.454 63.651 1.00 82.06 85 ILE A O 1
ATOM 683 N N . GLU A 1 86 ? -33.784 -8.738 65.829 1.00 86.75 86 GLU A N 1
ATOM 684 C CA . GLU A 1 86 ? -32.575 -7.898 65.840 1.00 86.75 86 GLU A CA 1
ATOM 685 C C . GLU A 1 86 ? -31.484 -8.446 64.898 1.00 86.75 86 GLU A C 1
ATOM 687 O O . GLU A 1 86 ? -30.8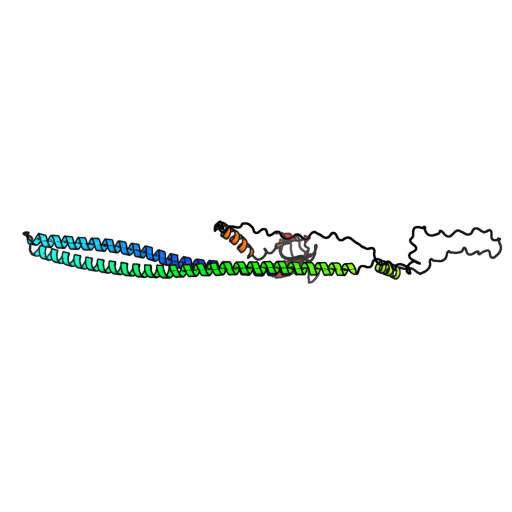96 -7.711 64.101 1.00 86.75 86 GLU A O 1
ATOM 692 N N . LYS A 1 87 ? -31.254 -9.767 64.924 1.00 89.56 87 LYS A N 1
ATOM 693 C CA . LYS A 1 87 ? -30.309 -10.441 64.016 1.00 89.56 87 LYS A CA 1
ATOM 694 C C . LYS A 1 87 ? -30.740 -10.346 62.552 1.00 89.56 87 LYS A C 1
ATOM 696 O O . LYS A 1 87 ? -29.898 -10.113 61.683 1.00 89.56 87 LYS A O 1
ATOM 701 N N . LEU A 1 88 ? -32.033 -10.518 62.268 1.00 88.50 88 LEU A N 1
ATOM 702 C CA . LEU A 1 88 ? -32.588 -10.366 60.920 1.00 88.50 88 LEU A CA 1
ATOM 703 C C . LEU A 1 88 ? -32.407 -8.937 60.397 1.00 88.50 88 LEU A C 1
ATOM 705 O O . LEU A 1 88 ? -31.991 -8.772 59.252 1.00 88.50 88 LEU A O 1
ATOM 709 N N . LYS A 1 89 ? -32.612 -7.914 61.241 1.00 90.69 89 LYS A N 1
ATOM 710 C CA . LYS A 1 89 ? -32.329 -6.508 60.894 1.00 90.69 89 LYS A CA 1
ATOM 711 C C . LYS A 1 89 ? -30.870 -6.288 60.527 1.00 90.69 89 LYS A C 1
ATOM 713 O O . LYS A 1 89 ? -30.593 -5.687 59.496 1.00 90.69 89 LYS A O 1
ATOM 718 N N . GLN A 1 90 ? -29.932 -6.807 61.317 1.00 93.94 90 GLN A N 1
ATOM 719 C CA . GLN A 1 90 ? -28.506 -6.685 60.996 1.00 93.94 90 GLN A CA 1
ATOM 720 C C . GLN A 1 90 ? -28.154 -7.362 59.665 1.00 93.94 90 GLN A C 1
ATOM 722 O O . GLN A 1 90 ? -27.383 -6.818 58.874 1.00 93.94 90 GLN A O 1
ATOM 727 N N . LYS A 1 91 ? -28.734 -8.538 59.392 1.00 94.94 91 LYS A N 1
ATOM 728 C CA . LYS A 1 91 ? -28.525 -9.252 58.127 1.00 94.94 91 LYS A CA 1
ATOM 729 C C . LYS A 1 91 ? -29.108 -8.484 56.937 1.00 94.94 91 LYS A C 1
ATOM 731 O O . LYS A 1 91 ? -28.442 -8.390 55.910 1.00 94.94 91 LYS A O 1
ATOM 736 N N . GLN A 1 92 ? -30.304 -7.915 57.088 1.00 95.25 92 GLN A N 1
ATOM 737 C CA . GLN A 1 92 ? -30.956 -7.082 56.076 1.00 95.25 92 GLN A CA 1
ATOM 738 C C . GLN A 1 92 ? -30.139 -5.820 55.783 1.00 95.25 92 GLN A C 1
ATOM 740 O O . GLN A 1 92 ? -29.828 -5.569 54.623 1.00 95.25 92 GLN A O 1
ATOM 745 N N . LEU A 1 93 ? -29.691 -5.099 56.814 1.00 95.94 93 LEU A N 1
ATOM 746 C CA . LEU A 1 93 ? -28.850 -3.912 56.650 1.00 95.94 93 LEU A CA 1
ATOM 747 C C . LEU A 1 93 ? -27.555 -4.244 55.894 1.00 95.94 93 LEU A C 1
ATOM 749 O O . LEU A 1 93 ? -27.183 -3.546 54.956 1.00 95.94 93 LEU A O 1
ATOM 753 N N . LYS A 1 94 ? -26.896 -5.357 56.244 1.00 96.75 94 LYS A N 1
ATOM 754 C CA . LYS A 1 94 ? -25.696 -5.825 55.535 1.00 96.75 94 LYS A CA 1
ATOM 755 C C . LYS A 1 94 ? -25.983 -6.179 54.071 1.00 96.75 94 LYS A C 1
ATOM 757 O O . LYS A 1 94 ? -25.151 -5.904 53.212 1.00 96.75 94 LYS A O 1
ATOM 762 N N . ALA A 1 95 ? -27.125 -6.801 53.779 1.00 96.94 95 ALA A N 1
ATOM 763 C CA . ALA A 1 95 ? -27.516 -7.127 52.410 1.00 96.94 95 ALA A CA 1
ATOM 764 C C . ALA A 1 95 ? -27.780 -5.867 51.572 1.00 96.94 95 ALA A C 1
ATOM 766 O O . ALA A 1 95 ? -27.327 -5.815 50.433 1.00 96.94 95 ALA A O 1
ATOM 767 N N . VAL A 1 96 ? -28.417 -4.843 52.152 1.00 97.19 96 VAL A N 1
ATOM 768 C CA . VAL A 1 96 ? -28.623 -3.535 51.505 1.00 97.19 96 VAL A CA 1
ATOM 769 C C . VAL A 1 96 ? -27.284 -2.872 51.181 1.00 97.19 96 VAL A C 1
ATOM 771 O O . VAL A 1 96 ? -27.046 -2.549 50.024 1.00 97.19 96 VAL A O 1
ATOM 774 N N . VAL A 1 97 ? -26.361 -2.780 52.147 1.00 97.75 97 VAL A N 1
ATOM 775 C CA . VAL A 1 97 ? -25.018 -2.209 51.911 1.00 97.75 97 VAL A CA 1
ATOM 776 C C . VAL A 1 97 ? -24.259 -2.976 50.819 1.00 97.75 97 VAL A C 1
ATOM 778 O O . VAL A 1 97 ? -23.607 -2.383 49.963 1.00 97.75 97 VAL A O 1
ATOM 781 N N . ASN A 1 98 ? -24.359 -4.309 50.801 1.00 97.50 98 ASN A N 1
ATOM 782 C CA . ASN A 1 98 ? -23.742 -5.118 49.748 1.00 97.50 98 ASN A CA 1
ATOM 783 C C . ASN A 1 98 ? -24.377 -4.881 48.367 1.00 97.50 98 ASN A C 1
ATOM 785 O O . ASN A 1 98 ? -23.668 -4.952 47.363 1.00 97.50 98 ASN A O 1
ATOM 789 N N . ALA A 1 99 ? -25.691 -4.645 48.303 1.00 97.81 99 ALA A N 1
ATOM 790 C CA . ALA A 1 99 ? -26.391 -4.317 47.065 1.00 97.81 99 ALA A CA 1
ATOM 791 C C . ALA A 1 99 ? -25.984 -2.929 46.552 1.00 97.81 99 ALA A C 1
ATOM 793 O O . ALA A 1 99 ? -25.641 -2.802 45.381 1.00 97.81 99 ALA A O 1
ATOM 794 N N . GLU A 1 100 ? -25.905 -1.929 47.433 1.00 97.56 100 GLU A N 1
ATOM 795 C CA . GLU A 1 100 ? -25.408 -0.586 47.101 1.00 97.56 100 GLU A CA 1
ATOM 796 C C . GLU A 1 100 ? -23.966 -0.626 46.573 1.00 97.56 100 GLU A C 1
ATOM 798 O O . GLU A 1 100 ? -23.653 -0.002 45.560 1.00 97.56 100 GLU A O 1
ATOM 803 N N . GLN A 1 101 ? -23.087 -1.419 47.196 1.00 97.94 101 GLN A N 1
ATOM 804 C CA . GLN A 1 101 ? -21.718 -1.601 46.707 1.00 97.94 101 GLN A CA 1
ATOM 805 C C . GLN A 1 101 ? -21.673 -2.300 45.336 1.00 97.94 101 GLN A C 1
ATOM 807 O O . GLN A 1 101 ? -20.839 -1.959 44.494 1.00 97.94 101 GLN A O 1
ATOM 812 N N . ALA A 1 102 ? -22.543 -3.287 45.098 1.00 98.06 102 ALA A N 1
ATOM 813 C CA . ALA A 1 102 ? -22.632 -3.967 43.807 1.00 98.06 102 ALA A CA 1
ATOM 814 C C . ALA A 1 102 ? -23.156 -3.034 42.701 1.00 98.06 102 ALA A C 1
ATOM 816 O O . ALA A 1 102 ? -22.623 -3.063 41.591 1.00 98.06 102 ALA A O 1
ATOM 817 N N . ASP A 1 103 ? -24.128 -2.174 43.015 1.00 98.19 103 ASP A N 1
ATOM 818 C CA . ASP A 1 103 ? -24.649 -1.139 42.118 1.00 98.19 103 ASP A CA 1
ATOM 819 C C . ASP A 1 103 ? -23.582 -0.084 41.787 1.00 98.19 103 ASP A C 1
ATOM 821 O O . ASP A 1 103 ? -23.364 0.228 40.617 1.00 98.19 103 ASP A O 1
ATOM 825 N N . ALA A 1 104 ? -22.825 0.389 42.783 1.00 98.25 104 ALA A N 1
ATOM 826 C CA . ALA A 1 104 ? -21.699 1.298 42.558 1.00 98.25 104 ALA A CA 1
ATOM 827 C C . ALA A 1 104 ? -20.642 0.689 41.615 1.00 98.25 104 ALA A C 1
ATOM 829 O O . ALA A 1 104 ? -20.169 1.349 40.686 1.00 98.25 104 ALA A O 1
ATOM 830 N N . ASN A 1 105 ? -20.312 -0.594 41.800 1.00 98.12 105 ASN A N 1
ATOM 831 C CA . ASN A 1 105 ? -19.390 -1.313 40.918 1.00 98.12 105 ASN A CA 1
ATOM 832 C C . ASN A 1 105 ? -19.955 -1.475 39.496 1.00 98.12 105 ASN A C 1
ATOM 834 O O . ASN A 1 105 ? -19.207 -1.365 38.524 1.00 98.12 105 ASN A O 1
ATOM 838 N N . TYR A 1 106 ? -21.259 -1.738 39.363 1.00 98.56 106 TYR A N 1
ATOM 839 C CA . TYR A 1 106 ? -21.926 -1.843 38.067 1.00 98.56 106 TYR A CA 1
ATOM 840 C C . TYR A 1 106 ? -21.928 -0.5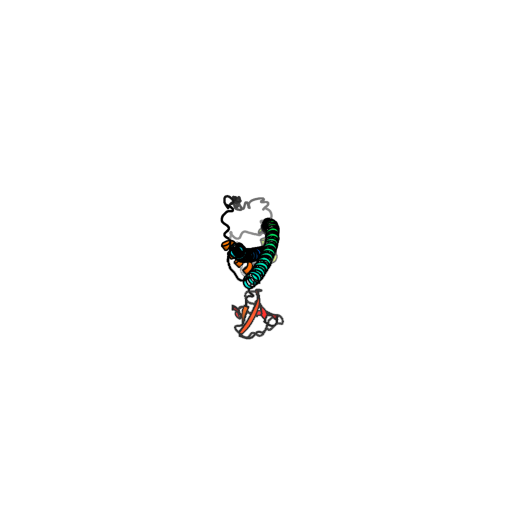05 37.322 1.00 98.56 106 TYR A C 1
ATOM 842 O O . TYR A 1 106 ? -21.532 -0.471 36.158 1.00 98.56 106 TYR A O 1
ATOM 850 N N . LYS A 1 107 ? -22.268 0.597 37.999 1.00 98.38 107 LYS A N 1
ATOM 851 C CA . LYS A 1 107 ? -22.207 1.959 37.442 1.00 98.38 107 LYS A CA 1
ATOM 852 C C . LYS A 1 107 ? -20.803 2.307 36.952 1.00 98.38 107 LYS A C 1
ATOM 854 O O . LYS A 1 107 ? -20.638 2.672 35.795 1.00 98.38 107 LYS A O 1
ATOM 859 N N . SER A 1 108 ? -19.777 2.052 37.766 1.00 98.38 108 SER A N 1
ATOM 860 C CA . SER A 1 108 ? -18.380 2.259 37.357 1.00 98.38 108 SER A CA 1
ATOM 861 C C . SER A 1 108 ? -17.973 1.409 36.139 1.00 98.38 108 SER A C 1
ATOM 863 O O . SER A 1 108 ? -17.215 1.868 35.279 1.00 98.38 108 SER A O 1
ATOM 865 N N . ALA A 1 109 ? -18.481 0.175 36.026 1.00 98.31 109 ALA A N 1
ATOM 866 C CA . ALA A 1 109 ? -18.246 -0.675 34.859 1.00 98.31 109 ALA A CA 1
ATOM 867 C C . ALA A 1 109 ? -18.952 -0.150 33.593 1.00 98.31 109 ALA A C 1
ATOM 869 O O . ALA A 1 109 ? -18.364 -0.221 32.513 1.00 98.31 109 ALA A O 1
ATOM 870 N N . ILE A 1 110 ? -20.167 0.404 33.717 1.00 98.56 110 ILE A N 1
ATOM 871 C CA . ILE A 1 110 ? -20.857 1.098 32.617 1.00 98.56 110 ILE A CA 1
ATOM 872 C C . ILE A 1 110 ? -20.037 2.303 32.161 1.00 98.56 110 ILE A C 1
ATOM 874 O O . ILE A 1 110 ? -19.754 2.400 30.972 1.00 98.56 110 ILE A O 1
ATOM 878 N N . ASP A 1 111 ? -19.610 3.168 33.084 1.00 98.56 111 ASP A N 1
ATOM 879 C CA . ASP A 1 111 ? -18.852 4.379 32.744 1.00 98.56 111 ASP A CA 1
ATOM 880 C C . ASP A 1 111 ? -17.557 4.032 31.994 1.00 98.56 111 ASP A C 1
ATOM 882 O O . ASP A 1 111 ? -17.228 4.642 30.979 1.00 98.56 111 ASP A O 1
ATOM 886 N N . SER A 1 112 ? -16.855 2.986 32.442 1.00 98.00 112 SER A N 1
ATOM 887 C CA . SER A 1 112 ? -15.635 2.498 31.783 1.00 98.00 112 SER A CA 1
ATOM 888 C C . SER A 1 112 ? -15.906 1.949 30.374 1.00 98.00 112 SER A C 1
ATOM 890 O O . SER A 1 112 ? -15.120 2.168 29.446 1.00 98.00 112 SER A O 1
ATOM 892 N N . LEU A 1 113 ? -17.007 1.206 30.205 1.00 98.44 113 LEU A N 1
ATOM 893 C CA . LEU A 1 113 ? -17.421 0.670 28.908 1.00 98.44 113 LEU A CA 1
ATOM 894 C C . LEU A 1 113 ? -17.801 1.800 27.946 1.00 98.44 113 LEU A C 1
ATOM 896 O O . LEU A 1 113 ? -17.385 1.769 26.792 1.00 98.44 113 LEU A O 1
ATOM 900 N N . GLU A 1 114 ? -18.541 2.796 28.427 1.00 98.25 114 GLU A N 1
ATOM 901 C CA . GLU A 1 114 ? -18.983 3.938 27.631 1.00 98.25 114 GLU A CA 1
ATOM 902 C C . GLU A 1 114 ? -17.806 4.804 27.177 1.00 98.25 114 GLU A C 1
ATOM 904 O O . GLU A 1 114 ? -17.705 5.136 25.998 1.00 98.25 114 GLU A O 1
ATOM 909 N N . GLN A 1 115 ? -16.849 5.081 28.066 1.00 98.12 115 GLN A N 1
ATOM 910 C CA . GLN A 1 115 ? -15.610 5.772 27.696 1.00 98.12 115 GLN A CA 1
ATOM 911 C C . GLN A 1 115 ? -14.851 5.031 26.587 1.00 98.12 115 GLN A C 1
ATOM 913 O O . GLN A 1 115 ? -14.393 5.647 25.626 1.00 98.12 115 GLN A O 1
ATOM 918 N N . THR A 1 116 ? -14.760 3.702 26.683 1.00 97.81 116 THR A N 1
ATOM 919 C CA . THR A 1 116 ? -14.071 2.893 25.667 1.00 97.81 116 THR A CA 1
ATOM 920 C C . THR A 1 116 ? -14.864 2.822 24.357 1.00 97.81 116 THR A C 1
ATOM 922 O O . THR A 1 116 ? -14.258 2.812 23.289 1.00 97.81 116 THR A O 1
ATOM 925 N N . ARG A 1 117 ? -16.206 2.809 24.405 1.00 98.19 117 ARG A N 1
ATOM 926 C CA . ARG A 1 117 ? -17.069 2.897 23.213 1.00 98.19 117 ARG A CA 1
ATOM 927 C C . ARG A 1 117 ? -16.823 4.204 22.462 1.00 98.19 117 ARG A C 1
ATOM 929 O O . ARG A 1 117 ? -16.580 4.157 21.263 1.00 98.19 117 ARG A O 1
ATOM 936 N N . ILE A 1 118 ? -16.836 5.338 23.167 1.00 98.06 118 ILE A N 1
ATOM 937 C CA . ILE A 1 118 ? -16.579 6.660 22.574 1.00 98.06 118 ILE A CA 1
ATOM 938 C C . ILE A 1 118 ? -15.184 6.698 21.942 1.00 98.06 118 ILE A C 1
ATOM 940 O O . ILE A 1 118 ? -15.034 7.141 20.806 1.00 98.06 118 ILE A O 1
ATOM 944 N N . GLN A 1 119 ? -14.170 6.184 22.646 1.00 96.88 119 GLN A N 1
ATOM 945 C CA . GLN A 1 119 ? -12.812 6.097 22.107 1.00 96.88 119 GLN A CA 1
ATOM 946 C C . GLN A 1 119 ? -12.753 5.236 20.838 1.00 96.88 119 GLN A C 1
ATOM 948 O O . GLN A 1 119 ? -12.063 5.586 19.888 1.00 96.88 119 GLN A O 1
ATOM 953 N N . TRP A 1 120 ? -13.464 4.108 20.810 1.00 97.81 120 TRP A N 1
ATOM 954 C CA . TRP A 1 120 ? -13.522 3.251 19.630 1.00 97.81 120 TRP A CA 1
ATOM 955 C C . TRP A 1 120 ? -14.201 3.921 18.446 1.00 97.81 120 TRP A C 1
ATOM 957 O O . TRP A 1 120 ? -13.709 3.766 17.334 1.00 97.81 120 TRP A O 1
ATOM 967 N N . GLU A 1 121 ? -15.287 4.659 18.665 1.00 97.62 121 GLU A N 1
ATOM 968 C CA . GLU A 1 121 ? -15.961 5.404 17.598 1.00 97.62 121 GLU A CA 1
ATOM 969 C C . GLU A 1 121 ? -15.012 6.432 16.979 1.00 97.62 121 GLU A C 1
ATOM 971 O O . GLU A 1 121 ? -14.796 6.402 15.770 1.00 97.62 121 GLU A O 1
ATOM 976 N N . GLN A 1 122 ? -14.360 7.245 17.814 1.00 97.56 122 GLN A N 1
ATOM 977 C CA . GLN A 1 122 ? -13.396 8.255 17.367 1.00 97.56 122 GLN A CA 1
ATOM 978 C C . GLN A 1 122 ? -12.200 7.639 16.633 1.00 97.56 122 GLN A C 1
ATOM 980 O O . GLN A 1 122 ? -11.812 8.110 15.567 1.00 97.56 122 GLN A O 1
ATOM 985 N N . GLU A 1 123 ? -11.606 6.580 17.188 1.00 97.75 123 GLU A N 1
ATOM 986 C CA . GLU A 1 123 ? -10.440 5.950 16.568 1.00 97.75 123 GLU A CA 1
ATOM 987 C C . GLU A 1 123 ? -10.814 5.210 15.280 1.00 97.75 123 GLU A C 1
ATOM 989 O O . GLU A 1 123 ? -10.019 5.182 14.346 1.00 97.75 123 GLU A O 1
ATOM 994 N N . THR A 1 124 ? -12.013 4.624 15.204 1.00 97.56 124 THR A N 1
ATOM 995 C CA . THR A 1 124 ? -12.487 3.938 13.993 1.00 97.56 124 THR A CA 1
ATOM 996 C C . THR A 1 124 ? -12.729 4.931 12.867 1.00 97.56 124 THR A C 1
ATOM 998 O O . THR A 1 124 ? -12.259 4.684 11.763 1.00 97.56 124 THR A O 1
ATOM 1001 N N . GLU A 1 125 ? -13.399 6.054 13.144 1.00 97.25 125 GLU A N 1
ATOM 1002 C CA . GLU A 1 125 ? -13.610 7.127 12.163 1.00 97.25 125 GLU A CA 1
ATOM 1003 C C . GLU A 1 125 ? -12.270 7.641 11.628 1.00 97.25 125 GLU A C 1
ATOM 1005 O O . GLU A 1 125 ? -12.012 7.572 10.429 1.00 97.25 125 GLU A O 1
ATOM 1010 N N . LYS A 1 126 ? -11.359 8.013 12.531 1.00 97.94 126 LYS A N 1
ATOM 1011 C CA . LYS A 1 126 ? -10.014 8.453 12.159 1.00 97.94 126 LYS A CA 1
ATOM 1012 C C . LYS A 1 126 ? -9.248 7.393 11.358 1.00 97.94 126 LYS A C 1
ATOM 1014 O O . LYS A 1 126 ? -8.575 7.717 10.389 1.00 97.94 126 LYS A O 1
ATOM 1019 N N . THR A 1 127 ? -9.342 6.122 11.744 1.00 98.12 127 THR A N 1
ATOM 1020 C CA . THR A 1 127 ? -8.656 5.036 11.030 1.00 98.12 127 THR A CA 1
ATOM 1021 C C . THR A 1 127 ? -9.225 4.836 9.623 1.00 98.12 127 THR A C 1
ATOM 1023 O O . THR A 1 127 ? -8.481 4.471 8.716 1.00 98.12 127 THR A O 1
ATOM 1026 N N . CYS A 1 128 ? -10.523 5.075 9.410 1.00 98.06 128 CYS A N 1
ATOM 1027 C CA . CYS A 1 128 ? -11.108 5.077 8.070 1.00 98.06 128 CYS A CA 1
ATOM 1028 C C . CYS A 1 128 ? -10.521 6.196 7.202 1.00 98.06 128 CYS A C 1
ATOM 1030 O O . CYS A 1 128 ? -10.144 5.917 6.063 1.00 98.06 128 CYS A O 1
ATOM 1032 N N . ASP A 1 129 ? -10.375 7.406 7.748 1.00 98.19 129 ASP A N 1
ATOM 1033 C CA . ASP A 1 129 ? -9.715 8.517 7.050 1.00 98.19 129 ASP A CA 1
ATOM 1034 C C . ASP A 1 129 ? -8.249 8.180 6.735 1.00 98.19 129 ASP A C 1
ATOM 1036 O O . ASP A 1 129 ? -7.790 8.363 5.607 1.00 98.19 129 ASP A O 1
ATOM 1040 N N . ASP A 1 130 ? -7.522 7.605 7.699 1.00 98.06 130 ASP A N 1
ATOM 1041 C CA . ASP A 1 130 ? -6.133 7.179 7.511 1.00 98.06 130 ASP A CA 1
ATOM 1042 C C . ASP A 1 130 ? -6.019 6.090 6.421 1.00 98.06 130 ASP A C 1
ATOM 1044 O O . ASP A 1 130 ? -5.108 6.134 5.594 1.00 98.06 130 ASP A O 1
ATOM 1048 N N . PHE A 1 131 ? -6.952 5.130 6.354 1.00 97.94 131 PHE A N 1
ATOM 1049 C CA . PHE A 1 131 ? -6.983 4.141 5.268 1.00 97.94 131 PHE A CA 1
ATOM 1050 C C . PHE A 1 131 ? -7.289 4.762 3.908 1.00 97.94 131 PHE A C 1
ATOM 1052 O O . PHE A 1 131 ? -6.698 4.339 2.914 1.00 97.94 131 PHE A O 1
ATOM 1059 N N . GLN A 1 132 ? -8.181 5.751 3.851 1.00 97.88 132 GLN A N 1
ATOM 1060 C CA . GLN A 1 132 ? -8.441 6.479 2.615 1.00 97.88 132 GLN A CA 1
ATOM 1061 C C . GLN A 1 132 ? -7.175 7.201 2.138 1.00 97.88 132 GLN A C 1
ATOM 1063 O O . GLN A 1 132 ? -6.815 7.073 0.970 1.00 97.88 132 GLN A O 1
ATOM 1068 N N . LEU A 1 133 ? -6.459 7.887 3.035 1.00 97.25 133 LEU A N 1
ATOM 1069 C CA . LEU A 1 133 ? -5.200 8.562 2.709 1.00 97.25 133 LEU A CA 1
ATOM 1070 C C . LEU A 1 133 ? -4.132 7.584 2.202 1.00 97.25 133 LEU A C 1
ATOM 1072 O O . LEU A 1 133 ? -3.487 7.864 1.193 1.00 97.25 133 LEU A O 1
ATOM 1076 N N . LEU A 1 134 ? -3.978 6.416 2.841 1.00 97.19 134 LEU A N 1
ATOM 1077 C CA . LEU A 1 134 ? -3.064 5.369 2.361 1.00 97.19 134 LEU A CA 1
ATOM 1078 C C . LEU A 1 134 ? -3.401 4.930 0.930 1.00 97.19 134 LEU A C 1
ATOM 1080 O O . LEU A 1 134 ? -2.510 4.757 0.097 1.00 97.19 134 LEU A O 1
ATOM 1084 N N . ASP A 1 135 ? -4.687 4.773 0.624 1.00 96.56 135 ASP A N 1
ATOM 1085 C CA . ASP A 1 135 ? -5.133 4.370 -0.705 1.00 96.56 135 ASP A CA 1
ATOM 1086 C C . ASP A 1 135 ? -4.953 5.489 -1.747 1.00 96.56 135 ASP A C 1
ATOM 1088 O O . ASP A 1 135 ? -4.515 5.210 -2.867 1.00 96.56 135 ASP A O 1
ATOM 1092 N N . GLU A 1 136 ? -5.199 6.749 -1.387 1.00 96.00 136 GLU A N 1
ATOM 1093 C CA . GLU A 1 136 ? -4.912 7.914 -2.234 1.00 96.00 136 GLU A CA 1
ATOM 1094 C C . GLU A 1 136 ? -3.411 8.023 -2.552 1.00 96.00 136 GLU A C 1
ATOM 1096 O O . GLU A 1 136 ? -3.028 8.172 -3.720 1.00 96.00 136 GLU A O 1
ATOM 1101 N N . GLU A 1 137 ? -2.549 7.865 -1.544 1.00 97.06 137 GLU A N 1
ATOM 1102 C CA . GLU A 1 137 ? -1.095 7.825 -1.714 1.00 97.06 137 GLU A CA 1
ATOM 1103 C C . GLU A 1 137 ? -0.666 6.655 -2.602 1.00 97.06 137 GLU A C 1
ATOM 1105 O O . GLU A 1 137 ? 0.124 6.846 -3.530 1.00 97.06 137 GLU A O 1
ATOM 1110 N N . ARG A 1 138 ? -1.213 5.451 -2.381 1.00 97.31 138 ARG A N 1
ATOM 1111 C CA . ARG A 1 138 ? -0.933 4.260 -3.198 1.00 97.31 138 ARG A CA 1
ATOM 1112 C C . ARG A 1 138 ? -1.273 4.500 -4.662 1.00 97.31 138 ARG A C 1
ATOM 1114 O O . ARG A 1 138 ? -0.470 4.165 -5.536 1.00 97.31 138 ARG A O 1
ATOM 1121 N N . ILE A 1 139 ? -2.456 5.041 -4.942 1.00 93.94 139 ILE A N 1
ATOM 1122 C CA . ILE A 1 139 ? -2.914 5.315 -6.309 1.00 93.94 139 ILE A CA 1
ATOM 1123 C C . ILE A 1 139 ? -2.014 6.370 -6.957 1.00 93.94 139 ILE A C 1
ATOM 1125 O O . ILE A 1 139 ? -1.514 6.156 -8.065 1.00 93.94 139 ILE A O 1
ATOM 1129 N N . GLY A 1 140 ? -1.755 7.477 -6.256 1.00 91.25 140 GLY A N 1
ATOM 1130 C CA . GLY A 1 140 ? -0.890 8.550 -6.741 1.00 91.25 140 GLY A CA 1
ATOM 1131 C C . GLY A 1 140 ? 0.531 8.069 -7.034 1.00 91.25 140 GLY A C 1
ATOM 1132 O O . GLY A 1 140 ? 1.082 8.368 -8.098 1.00 91.25 140 GLY A O 1
ATOM 1133 N N . TYR A 1 141 ? 1.103 7.272 -6.131 1.00 96.56 141 TYR A N 1
ATOM 1134 C CA . TYR A 1 141 ? 2.439 6.709 -6.280 1.00 96.56 141 TYR A CA 1
ATOM 1135 C C . TYR A 1 141 ? 2.519 5.767 -7.484 1.00 96.56 141 TYR A C 1
ATOM 1137 O O . TYR A 1 141 ? 3.342 5.989 -8.369 1.00 96.56 141 TYR A O 1
ATOM 1145 N N . ASN A 1 142 ? 1.616 4.782 -7.590 1.00 93.00 142 ASN A N 1
ATOM 1146 C CA . ASN A 1 142 ? 1.603 3.832 -8.710 1.00 93.00 142 ASN A CA 1
ATOM 1147 C C . ASN A 1 142 ? 1.462 4.534 -10.064 1.00 93.00 142 ASN A C 1
ATOM 1149 O O . ASN A 1 142 ? 2.197 4.235 -11.007 1.00 93.00 142 ASN A O 1
ATOM 1153 N N . ARG A 1 143 ? 0.555 5.512 -10.154 1.00 94.00 143 ARG A N 1
ATOM 1154 C CA . ARG A 1 143 ? 0.370 6.318 -11.365 1.00 94.00 143 ARG A CA 1
ATOM 1155 C C . ARG A 1 143 ? 1.658 7.047 -11.753 1.00 94.00 143 ARG A C 1
ATOM 1157 O O . ARG A 1 143 ? 2.007 7.085 -12.932 1.00 94.00 143 ARG A O 1
ATOM 1164 N N . ASN A 1 144 ? 2.374 7.612 -10.782 1.00 92.69 144 ASN A N 1
ATOM 1165 C CA . ASN A 1 144 ? 3.633 8.314 -11.030 1.00 92.69 144 ASN A CA 1
ATOM 1166 C C . ASN A 1 144 ? 4.777 7.357 -11.398 1.00 92.69 144 ASN A C 1
ATOM 1168 O O . ASN A 1 144 ? 5.533 7.661 -12.318 1.00 92.69 144 ASN A O 1
ATOM 1172 N N . SER A 1 145 ? 4.877 6.186 -10.768 1.00 94.88 145 SER A N 1
ATOM 1173 C CA . SER A 1 145 ? 5.864 5.164 -11.137 1.00 94.88 145 SER A CA 1
ATOM 1174 C C . SER A 1 145 ? 5.658 4.670 -12.569 1.00 94.88 145 SER A C 1
ATOM 1176 O O . SER A 1 145 ? 6.607 4.634 -13.351 1.00 94.88 145 SER A O 1
ATOM 1178 N N . MET A 1 146 ? 4.413 4.378 -12.963 1.00 93.62 146 MET A N 1
ATOM 1179 C CA . MET A 1 146 ? 4.090 3.978 -14.339 1.00 93.62 146 MET A CA 1
ATOM 1180 C C . MET A 1 146 ? 4.418 5.077 -15.353 1.00 93.62 146 MET A C 1
ATOM 1182 O O . MET A 1 146 ? 4.953 4.798 -16.429 1.00 93.62 146 MET A O 1
ATOM 1186 N N . TRP A 1 147 ? 4.153 6.337 -15.000 1.00 87.81 147 TRP A N 1
ATOM 1187 C CA . TRP A 1 147 ? 4.542 7.487 -15.814 1.00 87.81 147 TRP A CA 1
ATOM 1188 C C . TRP A 1 147 ? 6.060 7.548 -16.031 1.00 87.81 147 TRP A C 1
ATOM 1190 O O . TRP A 1 147 ? 6.516 7.715 -17.163 1.00 87.81 147 TRP A O 1
ATOM 1200 N N . ILE A 1 148 ? 6.857 7.373 -14.972 1.00 91.38 148 ILE A N 1
ATOM 1201 C CA . ILE A 1 148 ? 8.323 7.384 -15.066 1.00 91.38 148 ILE A CA 1
ATOM 1202 C C . ILE A 1 148 ? 8.824 6.230 -15.942 1.00 91.38 148 ILE A C 1
ATOM 1204 O O . ILE A 1 148 ? 9.607 6.470 -16.860 1.00 91.38 148 ILE A O 1
ATOM 1208 N N . LEU A 1 149 ? 8.341 5.002 -15.721 1.00 93.50 149 LEU A N 1
ATOM 1209 C CA . LEU A 1 149 ? 8.729 3.835 -16.524 1.00 93.50 149 LEU A CA 1
ATOM 1210 C C . LEU A 1 149 ? 8.404 4.027 -18.012 1.00 93.50 149 LEU A C 1
ATOM 1212 O O . LEU A 1 149 ? 9.229 3.728 -18.877 1.00 93.50 149 LEU A O 1
ATOM 1216 N N . THR A 1 150 ? 7.239 4.603 -18.313 1.00 89.88 150 THR A N 1
ATOM 1217 C CA . THR A 1 150 ? 6.835 4.924 -19.690 1.00 89.88 150 THR A CA 1
ATOM 1218 C C . THR A 1 150 ? 7.781 5.944 -20.332 1.00 89.88 150 THR A C 1
ATOM 1220 O O . THR A 1 150 ? 8.173 5.795 -21.493 1.00 89.88 150 THR A O 1
ATOM 1223 N N . ASN A 1 151 ? 8.209 6.961 -19.578 1.00 92.31 151 ASN A N 1
ATOM 1224 C CA . ASN A 1 151 ? 9.179 7.947 -20.062 1.00 92.31 151 ASN A CA 1
ATOM 1225 C C . ASN A 1 151 ? 10.570 7.346 -20.287 1.00 92.31 151 ASN A C 1
ATOM 1227 O O . ASN A 1 151 ? 11.223 7.691 -21.272 1.00 92.31 151 ASN A O 1
ATOM 1231 N N . ILE A 1 152 ? 11.016 6.435 -19.417 1.00 90.62 152 ILE A N 1
ATOM 1232 C CA . ILE A 1 152 ? 12.276 5.700 -19.598 1.00 90.62 152 ILE A CA 1
ATOM 1233 C C . ILE A 1 152 ? 12.238 4.915 -20.919 1.00 90.62 152 ILE A C 1
ATOM 1235 O O . ILE A 1 152 ? 13.157 5.038 -21.731 1.00 90.62 152 ILE A O 1
ATOM 1239 N N . GLY A 1 153 ? 11.155 4.174 -21.178 1.00 87.31 153 GLY A N 1
ATOM 1240 C CA . GLY A 1 153 ? 10.977 3.431 -22.432 1.00 87.31 153 GLY A CA 1
ATOM 1241 C C . GLY A 1 153 ? 10.930 4.336 -23.670 1.00 87.31 153 GLY A C 1
ATOM 1242 O O . GLY A 1 153 ? 11.563 4.051 -24.689 1.00 87.31 153 GLY A O 1
ATOM 1243 N N . SER A 1 154 ? 10.245 5.476 -23.563 1.00 92.75 154 SER A N 1
ATOM 1244 C CA . SER A 1 154 ? 10.153 6.456 -24.651 1.00 92.75 154 SER A CA 1
ATOM 1245 C C . SER A 1 154 ? 11.522 7.070 -24.974 1.00 92.75 154 SER A C 1
ATOM 1247 O O . SER A 1 154 ? 11.907 7.159 -26.136 1.00 92.75 154 SER A O 1
ATOM 1249 N N . SER A 1 155 ? 12.300 7.425 -23.947 1.00 88.12 155 SER A N 1
ATOM 1250 C CA . SER A 1 155 ? 13.668 7.944 -24.087 1.00 88.12 155 SER A CA 1
ATOM 1251 C C . SER A 1 155 ? 14.621 6.926 -24.727 1.00 88.12 155 SER A C 1
ATOM 1253 O O . SER A 1 155 ? 15.444 7.289 -25.568 1.00 88.12 155 SER A O 1
ATOM 1255 N N . MET A 1 156 ? 14.487 5.638 -24.385 1.00 89.94 156 MET A N 1
ATOM 1256 C CA . MET A 1 156 ? 15.251 4.567 -25.036 1.00 89.94 156 MET A CA 1
ATOM 1257 C C . MET A 1 156 ? 14.957 4.504 -26.536 1.00 89.94 156 MET A C 1
ATOM 1259 O O . MET A 1 156 ? 15.896 4.455 -27.324 1.00 89.94 156 MET A O 1
ATOM 1263 N N . SER A 1 157 ? 13.681 4.585 -26.918 1.00 90.12 157 SER A N 1
ATOM 1264 C CA . SER A 1 157 ? 13.261 4.526 -28.325 1.00 90.12 157 SER A CA 1
ATOM 1265 C C . SER A 1 157 ? 13.869 5.668 -29.150 1.00 90.12 157 SER A C 1
ATOM 1267 O O . SER A 1 157 ? 14.362 5.445 -30.253 1.00 90.12 157 SER A O 1
ATOM 1269 N N . VAL A 1 158 ? 13.900 6.888 -28.597 1.00 90.50 158 VAL A N 1
ATOM 1270 C CA . VAL A 1 158 ? 14.535 8.049 -29.250 1.00 90.50 158 VAL A CA 1
ATOM 1271 C C . VAL A 1 158 ? 16.035 7.820 -29.435 1.00 90.50 158 VAL A C 1
ATOM 1273 O O . VAL A 1 158 ? 16.567 8.017 -30.523 1.00 90.50 158 VAL A O 1
ATOM 1276 N N . ARG A 1 159 ? 16.718 7.347 -28.389 1.00 86.00 159 ARG A N 1
ATOM 1277 C CA . ARG A 1 159 ? 18.159 7.066 -28.446 1.00 86.00 159 ARG A CA 1
ATOM 1278 C C . ARG A 1 159 ? 18.500 5.961 -29.442 1.00 86.00 159 ARG A C 1
ATOM 1280 O O . ARG A 1 159 ? 19.550 6.019 -30.074 1.00 86.00 159 ARG A O 1
ATOM 1287 N N . GLU A 1 160 ? 17.660 4.939 -29.562 1.00 90.75 160 GLU A N 1
ATOM 1288 C CA . GLU A 1 160 ? 17.846 3.880 -30.556 1.00 90.75 160 GLU A CA 1
ATOM 1289 C C . GLU A 1 160 ? 17.750 4.425 -31.982 1.00 90.75 160 GLU A C 1
ATOM 1291 O O . GLU A 1 160 ? 18.611 4.106 -32.803 1.00 90.75 160 GLU A O 1
ATOM 1296 N N . ASP A 1 161 ? 16.771 5.286 -32.267 1.00 95.44 161 ASP A N 1
ATOM 1297 C CA . ASP A 1 161 ? 16.651 5.913 -33.586 1.00 95.44 161 ASP A CA 1
ATOM 1298 C C . ASP A 1 161 ? 17.874 6.781 -33.923 1.00 95.44 161 ASP A C 1
ATOM 1300 O O . ASP A 1 161 ? 18.483 6.596 -34.980 1.00 95.44 161 ASP A O 1
ATOM 1304 N N . GLU A 1 162 ? 18.312 7.634 -32.988 1.00 93.00 162 GLU A N 1
ATOM 1305 C CA . GLU A 1 162 ? 19.537 8.438 -33.131 1.00 93.00 162 GLU A CA 1
ATOM 1306 C C . GLU A 1 162 ? 20.756 7.557 -33.450 1.00 93.00 162 GLU A C 1
ATOM 1308 O O . GLU A 1 162 ? 21.564 7.866 -34.326 1.00 93.00 162 GLU A O 1
ATOM 1313 N N . MET A 1 163 ? 20.878 6.417 -32.771 1.00 92.50 163 MET A N 1
ATOM 1314 C CA . MET A 1 163 ? 21.967 5.471 -32.988 1.00 92.50 163 MET A CA 1
ATOM 1315 C C . MET A 1 163 ? 21.950 4.824 -34.375 1.00 92.50 163 MET A C 1
ATOM 1317 O O . MET A 1 163 ? 23.007 4.672 -34.994 1.00 92.50 163 MET A O 1
ATOM 1321 N N . PHE A 1 164 ? 20.780 4.409 -34.860 1.00 94.50 164 PHE A N 1
ATOM 1322 C CA . PHE A 1 164 ? 20.659 3.841 -36.202 1.00 94.50 164 PHE A CA 1
ATOM 1323 C C . PHE A 1 164 ? 20.889 4.888 -37.289 1.00 94.50 164 PHE A C 1
ATOM 1325 O O . PHE A 1 164 ? 21.419 4.556 -38.350 1.00 94.50 164 PHE A O 1
ATOM 1332 N N . GLU A 1 165 ? 20.525 6.139 -37.029 1.00 95.94 165 GLU A N 1
ATOM 1333 C CA . GLU A 1 165 ? 20.811 7.250 -37.928 1.00 95.94 165 GLU A CA 1
ATOM 1334 C C . GLU A 1 165 ? 22.320 7.509 -38.060 1.00 95.94 165 GLU A C 1
ATOM 1336 O O . GLU A 1 165 ? 22.819 7.689 -39.170 1.00 95.94 165 GLU A O 1
ATOM 1341 N N . GLU A 1 166 ? 23.094 7.421 -36.977 1.00 95.31 166 GLU A N 1
ATOM 1342 C CA . GLU A 1 166 ? 24.557 7.543 -37.073 1.00 95.31 166 GLU A CA 1
ATOM 1343 C C . GLU A 1 166 ? 25.197 6.407 -37.891 1.00 95.31 166 GLU A C 1
ATOM 1345 O O . GLU A 1 166 ? 26.149 6.639 -38.641 1.00 95.31 166 GLU A O 1
ATOM 1350 N N . ILE A 1 167 ? 24.648 5.188 -37.819 1.00 96.25 167 ILE A N 1
ATOM 1351 C CA . ILE A 1 167 ? 25.082 4.078 -38.682 1.00 96.25 167 ILE A CA 1
ATOM 1352 C C . ILE A 1 167 ? 24.766 4.390 -40.152 1.00 96.25 167 ILE A C 1
ATOM 1354 O O . ILE A 1 167 ? 25.640 4.221 -41.003 1.00 96.25 167 ILE A O 1
ATOM 1358 N N . ARG A 1 168 ? 23.556 4.884 -40.455 1.00 97.75 168 ARG A N 1
ATOM 1359 C CA . ARG A 1 168 ? 23.153 5.287 -41.816 1.00 97.75 168 ARG A CA 1
ATOM 1360 C C . ARG A 1 168 ? 24.099 6.343 -42.390 1.00 97.75 168 ARG A C 1
ATOM 1362 O O . ARG A 1 168 ? 24.686 6.108 -43.443 1.00 97.75 168 ARG A O 1
ATOM 1369 N N . LYS A 1 169 ? 24.356 7.427 -41.651 1.00 96.12 169 LYS A N 1
ATOM 1370 C CA . LYS A 1 169 ? 25.329 8.471 -42.034 1.00 96.12 169 LYS A CA 1
ATOM 1371 C C . LYS A 1 169 ? 26.745 7.930 -42.235 1.00 96.12 169 LYS A C 1
ATOM 1373 O O . LYS A 1 169 ? 27.512 8.464 -43.034 1.00 96.12 169 LYS A O 1
ATOM 1378 N N . GLY A 1 170 ? 27.138 6.903 -41.480 1.00 96.00 170 GLY A N 1
ATOM 1379 C CA . GLY A 1 170 ? 28.406 6.203 -41.680 1.00 96.00 170 GLY A CA 1
ATOM 1380 C C . GLY A 1 170 ? 28.465 5.490 -43.032 1.00 96.00 170 GLY A C 1
ATOM 1381 O O . GLY A 1 170 ? 29.453 5.627 -43.748 1.00 96.00 170 GLY A O 1
ATOM 1382 N N . LEU A 1 171 ? 27.393 4.781 -43.394 1.00 96.56 171 LEU A N 1
ATOM 1383 C CA . LEU A 1 171 ? 27.281 4.037 -44.652 1.00 96.56 171 LEU A CA 1
ATOM 1384 C C . LEU A 1 171 ? 27.194 4.953 -45.879 1.00 96.56 171 LEU A C 1
ATOM 1386 O O . LEU A 1 171 ? 27.733 4.610 -46.926 1.00 96.56 171 LEU A O 1
ATOM 1390 N N . GLU A 1 172 ? 26.597 6.140 -45.752 1.00 95.94 172 GLU A N 1
ATOM 1391 C CA . GLU A 1 172 ? 26.572 7.150 -46.825 1.00 95.94 172 GLU A CA 1
ATOM 1392 C C . GLU A 1 172 ? 27.974 7.602 -47.267 1.00 95.94 172 GLU A C 1
ATOM 1394 O O . GLU A 1 172 ? 28.145 8.100 -48.378 1.00 95.94 172 GLU A O 1
ATOM 1399 N N . LYS A 1 173 ? 28.994 7.417 -46.419 1.00 95.06 173 LYS A N 1
ATOM 1400 C CA . LYS A 1 173 ? 30.391 7.752 -46.737 1.00 95.06 173 LYS A CA 1
ATOM 1401 C C . LYS A 1 173 ? 31.109 6.663 -47.537 1.00 95.06 173 LYS A C 1
ATOM 1403 O O . LYS A 1 173 ? 32.249 6.884 -47.939 1.00 95.06 173 LYS A O 1
ATOM 1408 N N . CYS A 1 174 ? 30.499 5.495 -47.736 1.00 96.00 174 CYS A N 1
ATOM 1409 C CA . CYS A 1 174 ? 31.100 4.412 -48.505 1.00 96.00 174 CYS A CA 1
ATOM 1410 C C . CYS A 1 174 ? 31.100 4.750 -50.002 1.00 96.00 174 CYS A C 1
ATOM 1412 O O . CYS A 1 174 ? 30.060 4.707 -50.659 1.00 96.00 174 CYS A O 1
ATOM 1414 N N . ASP A 1 175 ? 32.281 5.034 -50.549 1.00 95.81 175 ASP A N 1
ATOM 1415 C CA . ASP A 1 175 ? 32.489 5.285 -51.975 1.00 95.81 175 ASP A CA 1
ATOM 1416 C C . ASP A 1 175 ? 33.335 4.161 -52.583 1.00 95.81 175 ASP A C 1
ATOM 1418 O O . ASP A 1 175 ? 34.553 4.079 -52.408 1.00 95.81 175 ASP A O 1
ATOM 1422 N N . VAL A 1 176 ? 32.654 3.291 -53.330 1.00 95.06 176 VAL A N 1
ATOM 1423 C CA . VAL A 1 176 ? 33.254 2.117 -53.970 1.00 95.06 176 VAL A CA 1
ATOM 1424 C C . VAL A 1 176 ? 34.361 2.511 -54.948 1.00 95.06 176 VAL A C 1
ATOM 1426 O O . VAL A 1 176 ? 35.393 1.841 -55.008 1.00 95.06 176 VAL A O 1
ATOM 1429 N N . ASP A 1 177 ? 34.169 3.582 -55.719 1.00 94.50 177 ASP A N 1
ATOM 1430 C CA . ASP A 1 177 ? 35.157 4.003 -56.708 1.00 94.50 177 ASP A CA 1
ATOM 1431 C C . ASP A 1 177 ? 36.386 4.588 -56.000 1.00 94.50 177 ASP A C 1
ATOM 1433 O O . ASP A 1 177 ? 37.517 4.245 -56.358 1.00 94.50 177 ASP A O 1
ATOM 1437 N N . ALA A 1 178 ? 36.189 5.401 -54.958 1.00 96.06 178 ALA A N 1
ATOM 1438 C CA . ALA A 1 178 ? 37.286 5.936 -54.154 1.00 96.06 178 ALA A CA 1
ATOM 1439 C C . ALA A 1 178 ? 38.117 4.826 -53.487 1.00 96.06 178 ALA A C 1
ATOM 1441 O O . ALA A 1 178 ? 39.350 4.866 -53.558 1.00 96.06 178 ALA A O 1
ATOM 1442 N N . ASP A 1 179 ? 37.470 3.809 -52.912 1.00 96.81 179 ASP A N 1
ATOM 1443 C CA . ASP A 1 179 ? 38.147 2.673 -52.275 1.00 96.81 179 ASP A CA 1
ATOM 1444 C C . ASP A 1 179 ? 38.936 1.826 -53.289 1.00 96.81 179 ASP A C 1
ATOM 1446 O O . ASP A 1 179 ? 40.084 1.442 -53.033 1.00 96.81 179 ASP A O 1
ATOM 1450 N N . ILE A 1 180 ? 38.383 1.589 -54.487 1.00 95.31 180 ILE A N 1
ATOM 1451 C CA . ILE A 1 180 ? 39.099 0.900 -55.575 1.00 95.31 180 ILE A CA 1
ATOM 1452 C C . ILE A 1 180 ? 40.321 1.715 -56.017 1.00 95.31 180 ILE A C 1
ATOM 1454 O O . ILE A 1 180 ? 41.408 1.156 -56.195 1.00 95.31 180 ILE A O 1
ATOM 1458 N N . GLN A 1 181 ? 40.178 3.034 -56.177 1.00 95.00 181 GLN A N 1
ATOM 1459 C CA . GLN A 1 181 ? 41.303 3.899 -56.540 1.00 95.00 181 GLN A CA 1
ATOM 1460 C C . GLN A 1 181 ? 42.378 3.928 -55.450 1.00 95.00 181 GLN A C 1
ATOM 1462 O O . GLN A 1 181 ? 43.573 3.919 -55.765 1.00 95.00 181 GLN A O 1
ATOM 1467 N N . LEU A 1 182 ? 41.980 3.919 -54.175 1.00 95.38 182 LEU A N 1
ATOM 1468 C CA . LEU A 1 182 ? 42.903 3.823 -53.049 1.00 95.38 182 LEU A CA 1
ATOM 1469 C C . LEU A 1 182 ? 43.708 2.520 -53.112 1.00 95.38 182 LEU A C 1
ATOM 1471 O O . LEU A 1 182 ? 44.936 2.562 -53.001 1.00 95.38 182 LEU A O 1
ATOM 1475 N N . PHE A 1 183 ? 43.049 1.385 -53.359 1.00 95.56 183 PHE A N 1
ATOM 1476 C CA . PHE A 1 183 ? 43.719 0.093 -53.508 1.00 95.56 183 PHE A CA 1
ATOM 1477 C C . PHE A 1 183 ? 44.724 0.091 -54.666 1.00 95.56 183 PHE A C 1
ATOM 1479 O O . PHE A 1 183 ? 45.882 -0.286 -54.471 1.00 95.56 183 PHE A O 1
ATOM 1486 N N . ILE A 1 184 ? 44.315 0.553 -55.856 1.00 90.56 184 ILE A N 1
ATOM 1487 C CA . ILE A 1 184 ? 45.198 0.631 -57.032 1.00 90.56 184 ILE A CA 1
ATOM 1488 C C . ILE A 1 184 ? 46.426 1.479 -56.703 1.00 90.56 184 ILE A C 1
ATOM 1490 O O . ILE A 1 184 ? 47.553 1.035 -56.913 1.00 90.56 184 ILE A O 1
ATOM 1494 N N . ARG A 1 185 ? 46.227 2.666 -56.118 1.00 93.06 185 ARG A N 1
ATOM 1495 C CA . ARG A 1 185 ? 47.326 3.560 -55.734 1.00 93.06 185 ARG A CA 1
ATOM 1496 C C . ARG A 1 185 ? 48.294 2.896 -54.752 1.00 93.06 185 ARG A C 1
ATOM 1498 O O . ARG A 1 185 ? 49.498 3.097 -54.874 1.00 93.06 185 ARG A O 1
ATOM 1505 N N . GLN A 1 186 ? 47.787 2.126 -53.790 1.00 95.69 186 GLN A N 1
ATOM 1506 C CA . GLN A 1 186 ? 48.609 1.466 -52.770 1.00 95.69 186 GLN A CA 1
ATOM 1507 C C . GLN A 1 186 ? 49.342 0.218 -53.277 1.00 95.69 186 GLN A C 1
ATOM 1509 O O . GLN A 1 186 ? 50.372 -0.144 -52.708 1.00 95.69 186 GLN A O 1
ATOM 1514 N N . LYS A 1 187 ? 48.804 -0.476 -54.288 1.00 94.94 187 LYS A N 1
ATOM 1515 C CA . LYS A 1 187 ? 49.296 -1.795 -54.728 1.00 94.94 187 LYS A CA 1
ATOM 1516 C C . LYS A 1 187 ? 49.844 -1.836 -56.153 1.00 94.94 187 LYS A C 1
ATOM 1518 O O . LYS A 1 187 ? 50.321 -2.888 -56.569 1.00 94.94 187 LYS A O 1
ATOM 1523 N N . GLN A 1 188 ? 49.800 -0.736 -56.900 1.00 89.62 188 GLN A N 1
ATOM 1524 C CA . GLN A 1 188 ? 50.395 -0.673 -58.236 1.00 89.62 188 GLN A CA 1
ATOM 1525 C C . GLN A 1 188 ? 51.898 -1.003 -58.198 1.00 89.62 188 GLN A C 1
ATOM 1527 O O . GLN A 1 188 ? 52.638 -0.500 -57.355 1.00 89.62 188 GLN A O 1
ATOM 1532 N N . THR A 1 189 ? 52.359 -1.834 -59.134 1.00 87.94 189 THR A N 1
ATOM 1533 C CA . THR A 1 189 ? 53.762 -2.284 -59.243 1.00 87.94 189 THR A CA 1
ATOM 1534 C C . THR A 1 189 ? 54.537 -1.548 -60.341 1.00 87.94 189 THR A C 1
ATOM 1536 O O . THR A 1 189 ? 55.559 -2.035 -60.814 1.00 87.94 189 THR A O 1
ATOM 1539 N N . GLY A 1 190 ? 54.027 -0.393 -60.772 1.00 81.19 190 GLY A N 1
ATOM 1540 C CA . GLY A 1 190 ? 54.535 0.392 -61.896 1.00 81.19 190 GLY A CA 1
ATOM 1541 C C . GLY A 1 190 ? 53.405 0.839 -62.824 1.00 81.19 190 GLY A C 1
ATOM 1542 O O . GLY A 1 190 ? 52.299 0.302 -62.774 1.00 81.19 190 GLY A O 1
ATOM 1543 N N . SER A 1 191 ? 53.676 1.844 -63.655 1.00 78.62 191 SER A N 1
ATOM 1544 C CA . SER A 1 191 ? 52.739 2.350 -64.670 1.00 78.62 191 SER A CA 1
ATOM 1545 C C . SER A 1 191 ? 52.785 1.559 -65.975 1.00 78.62 191 SER A C 1
ATOM 1547 O O . SER A 1 191 ? 51.876 1.668 -66.793 1.00 78.62 191 SER A O 1
ATOM 1549 N N . GLU A 1 192 ? 53.838 0.768 -66.173 1.00 77.38 192 GLU A N 1
ATOM 1550 C CA . GLU A 1 192 ? 54.109 0.065 -67.418 1.00 77.38 192 GLU A CA 1
ATOM 1551 C C . GLU A 1 192 ? 54.460 -1.393 -67.147 1.00 77.38 192 GLU A C 1
ATOM 1553 O O . GLU A 1 192 ? 55.031 -1.755 -66.114 1.00 77.38 192 GLU A O 1
ATOM 1558 N N . ARG A 1 193 ? 54.077 -2.252 -68.090 1.00 80.31 193 ARG A N 1
ATOM 1559 C CA . ARG A 1 193 ? 54.444 -3.664 -68.060 1.00 80.31 193 ARG A CA 1
ATOM 1560 C C . ARG A 1 193 ? 55.929 -3.790 -68.429 1.00 80.31 193 ARG A C 1
ATOM 1562 O O . ARG A 1 193 ? 56.344 -3.094 -69.351 1.00 80.31 193 ARG A O 1
ATOM 1569 N N . PRO A 1 194 ? 56.700 -4.693 -67.791 1.00 83.00 194 PRO A N 1
ATOM 1570 C CA . PRO A 1 194 ? 58.076 -4.958 -68.196 1.00 83.00 194 PRO A CA 1
ATOM 1571 C C . PRO A 1 194 ? 58.176 -5.237 -69.697 1.00 83.00 194 PRO A C 1
ATOM 1573 O O . PRO A 1 194 ? 57.346 -5.974 -70.244 1.00 83.00 194 PRO A O 1
ATOM 1576 N N . GLU A 1 195 ? 59.177 -4.638 -70.341 1.00 78.94 195 GLU A N 1
ATOM 1577 C CA . GLU A 1 195 ? 59.422 -4.818 -71.768 1.00 78.94 195 GLU A CA 1
ATOM 1578 C C . GLU A 1 195 ? 59.655 -6.295 -72.101 1.00 78.94 195 GLU A C 1
ATOM 1580 O O . GLU A 1 195 ? 60.151 -7.086 -71.291 1.00 78.94 195 GLU A O 1
ATOM 1585 N N . CYS A 1 196 ? 59.253 -6.686 -73.311 1.00 78.19 196 CYS A N 1
ATOM 1586 C CA . CYS A 1 196 ? 59.538 -8.027 -73.795 1.00 78.19 196 CYS A CA 1
ATOM 1587 C C . CYS A 1 196 ? 61.051 -8.190 -73.927 1.00 78.19 196 CYS A C 1
ATOM 1589 O O . CYS A 1 196 ? 61.706 -7.347 -74.531 1.00 78.19 196 CYS A O 1
ATOM 1591 N N . ILE A 1 197 ? 61.592 -9.292 -73.408 1.00 80.75 197 ILE A N 1
ATOM 1592 C CA . ILE A 1 197 ? 63.006 -9.615 -73.585 1.00 80.75 197 ILE A CA 1
ATOM 1593 C C . ILE A 1 197 ? 63.227 -9.905 -75.070 1.00 80.75 197 ILE A C 1
ATOM 1595 O O . ILE A 1 197 ? 62.743 -10.913 -75.592 1.00 80.75 197 ILE A O 1
ATOM 1599 N N . GLU A 1 198 ? 63.921 -9.003 -75.755 1.00 77.19 198 GLU A N 1
ATOM 1600 C CA . GLU A 1 198 ? 64.378 -9.238 -77.117 1.00 77.19 198 GLU A CA 1
ATOM 1601 C C . GLU A 1 198 ? 65.554 -10.219 -77.087 1.00 77.19 198 GLU A C 1
ATOM 1603 O O . GLU A 1 198 ? 66.439 -10.135 -76.235 1.00 77.19 198 GLU A O 1
ATOM 1608 N N . SER A 1 199 ? 65.562 -11.191 -78.001 1.00 72.38 199 SER A N 1
ATOM 1609 C CA . SER A 1 199 ? 66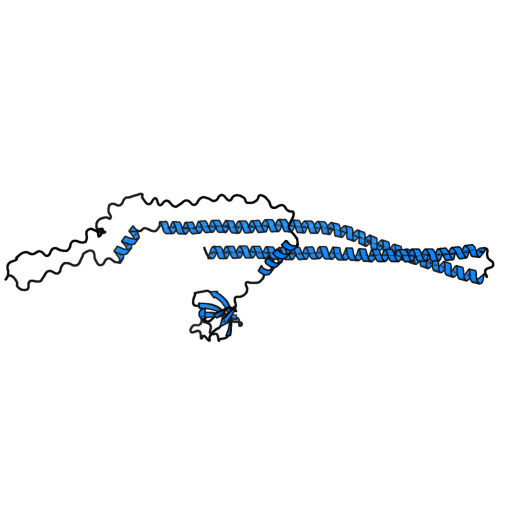.691 -12.110 -78.118 1.00 72.38 199 SER A CA 1
ATOM 1610 C C . SER A 1 199 ? 67.929 -11.339 -78.579 1.00 72.38 199 SER A C 1
ATOM 1612 O O . SER A 1 199 ? 67.948 -10.836 -79.707 1.00 72.38 199 SER A O 1
ATOM 1614 N N . GLU A 1 200 ? 68.970 -11.281 -77.749 1.00 72.25 200 GLU A N 1
ATOM 1615 C CA . GLU A 1 200 ? 70.259 -10.726 -78.156 1.00 72.25 200 GLU A CA 1
ATOM 1616 C C . GLU A 1 200 ? 70.874 -11.596 -79.254 1.00 72.25 200 GLU A C 1
ATOM 1618 O O . GLU A 1 200 ? 71.196 -12.772 -79.064 1.00 72.25 200 GLU A O 1
ATOM 1623 N N . ASN A 1 201 ? 71.027 -11.014 -80.442 1.00 69.56 201 ASN A N 1
ATOM 1624 C CA . ASN A 1 201 ? 71.701 -11.682 -81.539 1.00 69.56 201 ASN A CA 1
ATOM 1625 C C . ASN A 1 201 ? 73.222 -11.534 -81.380 1.00 69.56 201 ASN A C 1
ATOM 1627 O O . ASN A 1 201 ? 73.812 -10.557 -81.836 1.00 69.56 201 ASN A O 1
ATOM 1631 N N . PHE A 1 202 ? 73.860 -12.531 -80.768 1.00 64.19 202 PHE A N 1
ATOM 1632 C CA . PHE A 1 202 ? 75.320 -12.605 -80.627 1.00 64.19 202 PHE A CA 1
ATOM 1633 C C . PHE A 1 202 ? 76.060 -12.846 -81.958 1.00 64.19 202 PHE A C 1
ATOM 1635 O O . PHE A 1 202 ? 77.280 -12.704 -82.023 1.00 64.19 202 PHE A O 1
ATOM 1642 N N . PHE A 1 203 ? 75.341 -13.170 -83.038 1.00 61.81 203 PHE A N 1
ATOM 1643 C CA . PHE A 1 203 ? 75.880 -13.304 -84.390 1.00 61.81 203 PHE A CA 1
ATOM 1644 C C . PHE A 1 203 ? 75.613 -12.016 -85.170 1.00 61.81 203 PHE A C 1
ATOM 1646 O O . PHE A 1 203 ? 74.771 -11.980 -86.069 1.00 61.81 203 PHE A O 1
ATOM 1653 N N . GLY A 1 204 ? 76.307 -10.935 -84.806 1.00 57.31 204 GLY A N 1
ATOM 1654 C CA . GLY A 1 204 ? 76.203 -9.645 -85.487 1.00 57.31 204 GLY A CA 1
ATOM 1655 C C . GLY A 1 204 ? 76.384 -9.772 -87.006 1.00 57.31 204 GLY A C 1
ATOM 1656 O O . GLY A 1 204 ? 77.505 -9.822 -87.501 1.00 57.31 204 GLY A O 1
ATOM 1657 N N . GLY A 1 205 ? 75.266 -9.817 -87.739 1.00 59.16 205 GLY A N 1
ATOM 1658 C CA . GLY A 1 205 ? 75.200 -9.641 -89.191 1.00 59.16 205 GLY A CA 1
ATOM 1659 C C . GLY A 1 205 ? 75.336 -10.877 -90.092 1.00 59.16 205 GLY A C 1
ATOM 1660 O O . GLY A 1 205 ? 75.438 -10.682 -91.297 1.00 59.16 205 GLY A O 1
ATOM 1661 N N . LEU A 1 206 ? 75.326 -12.120 -89.586 1.00 52.19 206 LEU A N 1
ATOM 1662 C CA . LEU A 1 206 ? 75.597 -13.307 -90.432 1.00 52.19 206 LEU A CA 1
ATOM 1663 C C . LEU A 1 206 ? 74.372 -14.084 -90.952 1.00 52.19 206 LEU A C 1
ATOM 1665 O O . LEU A 1 206 ? 74.547 -14.988 -91.766 1.00 52.19 206 LEU A O 1
ATOM 1669 N N . LEU A 1 207 ? 73.145 -13.740 -90.551 1.00 53.28 207 LEU A N 1
ATOM 1670 C CA . LEU A 1 207 ? 71.919 -14.325 -91.115 1.00 53.28 207 LEU A CA 1
ATOM 1671 C C . LEU A 1 207 ? 70.868 -13.232 -91.361 1.00 53.28 207 LEU A C 1
ATOM 1673 O O . LEU A 1 207 ? 70.541 -12.462 -90.457 1.00 53.28 207 LEU A O 1
ATOM 1677 N N . GLU A 1 208 ? 70.367 -13.149 -92.598 1.00 52.88 208 GLU A N 1
ATOM 1678 C CA . GLU A 1 208 ? 69.330 -12.196 -93.012 1.00 52.88 208 GLU A CA 1
ATOM 1679 C C . GLU A 1 208 ? 68.019 -12.391 -92.233 1.00 52.88 208 GLU A C 1
ATOM 1681 O O . GLU A 1 208 ? 67.601 -13.506 -91.915 1.00 52.88 208 GLU A O 1
ATOM 1686 N N . LYS A 1 209 ? 67.353 -11.265 -91.945 1.00 50.97 209 LYS A N 1
ATOM 1687 C CA . LYS A 1 209 ? 66.067 -11.195 -91.245 1.00 50.97 209 LYS A CA 1
ATOM 1688 C C . LYS A 1 209 ? 64.964 -11.883 -92.059 1.00 50.97 209 LYS A C 1
ATOM 1690 O O . LYS A 1 209 ? 64.342 -11.240 -92.899 1.00 50.97 209 LYS A O 1
ATOM 1695 N N . ASN A 1 210 ? 64.636 -13.133 -91.741 1.00 45.12 210 ASN A N 1
ATOM 1696 C CA . ASN A 1 210 ? 63.329 -13.692 -92.089 1.00 45.12 210 ASN A CA 1
ATOM 1697 C C . ASN A 1 210 ? 62.343 -13.401 -90.956 1.00 45.12 210 ASN A C 1
ATOM 1699 O O . ASN A 1 210 ? 62.481 -13.888 -89.835 1.00 45.12 210 ASN A O 1
ATOM 1703 N N . GLY A 1 211 ? 61.385 -12.524 -91.256 1.00 54.38 211 GLY A N 1
ATOM 1704 C CA . GLY A 1 211 ? 60.389 -12.039 -90.317 1.00 54.38 211 GLY A CA 1
ATOM 1705 C C . GLY A 1 211 ? 59.497 -13.155 -89.789 1.00 54.38 211 GLY A C 1
ATOM 1706 O O . GLY A 1 211 ? 58.789 -13.801 -90.548 1.00 54.38 211 GLY A O 1
ATOM 1707 N N . ASN A 1 212 ? 59.488 -13.304 -88.470 1.00 46.97 212 ASN A N 1
ATOM 1708 C CA . ASN A 1 212 ? 58.337 -13.772 -87.714 1.00 46.97 212 ASN A CA 1
ATOM 1709 C C . ASN A 1 212 ? 58.263 -12.899 -86.462 1.00 46.97 212 ASN A C 1
ATOM 1711 O O . ASN A 1 212 ? 58.918 -13.167 -85.457 1.00 46.97 212 ASN A O 1
ATOM 1715 N N . SER A 1 213 ? 57.500 -11.807 -86.538 1.00 47.84 213 SER A N 1
ATOM 1716 C CA . SER A 1 213 ? 57.138 -11.038 -85.350 1.00 47.84 213 SER A CA 1
ATOM 1717 C C . SER A 1 213 ? 56.290 -11.935 -84.455 1.00 47.84 213 SER A C 1
ATOM 1719 O O . SER A 1 213 ? 55.164 -12.285 -84.808 1.00 47.84 213 SER A O 1
ATOM 1721 N N . ILE A 1 214 ? 56.837 -12.329 -83.306 1.00 51.41 214 ILE A N 1
ATOM 1722 C CA . ILE A 1 214 ? 56.076 -12.993 -82.250 1.00 51.41 214 ILE A CA 1
ATOM 1723 C C . ILE A 1 214 ? 54.965 -12.022 -81.838 1.00 51.41 214 ILE A C 1
ATOM 1725 O O . ILE A 1 214 ? 55.227 -10.937 -81.318 1.00 51.41 214 ILE A O 1
ATOM 1729 N N . VAL A 1 215 ? 53.717 -12.381 -82.139 1.00 53.91 215 VAL A N 1
ATOM 1730 C CA . VAL A 1 215 ? 52.539 -11.596 -81.769 1.00 53.91 215 VAL A CA 1
ATOM 1731 C C . VAL A 1 215 ? 52.449 -11.579 -80.246 1.00 53.91 215 VAL A C 1
ATOM 1733 O O . VAL A 1 215 ? 52.227 -12.613 -79.618 1.00 53.91 215 VAL A O 1
ATOM 1736 N N . GLN A 1 216 ? 52.623 -10.398 -79.654 1.00 57.34 216 GLN A N 1
ATOM 1737 C CA . GLN A 1 216 ? 52.330 -10.137 -78.245 1.00 57.34 216 GLN A CA 1
ATOM 1738 C C . GLN A 1 216 ? 50.897 -10.613 -77.938 1.00 57.34 216 GLN A C 1
ATOM 1740 O O . GLN A 1 216 ? 49.973 -10.203 -78.651 1.00 57.34 216 GLN A O 1
ATOM 1745 N N . PRO A 1 217 ? 50.657 -11.453 -76.912 1.00 51.59 217 PRO A N 1
ATOM 1746 C CA . PRO A 1 217 ? 49.297 -11.815 -76.547 1.00 51.59 217 PRO A CA 1
ATOM 1747 C C . PRO A 1 217 ? 48.548 -10.547 -76.121 1.00 51.59 217 PRO A C 1
ATOM 1749 O O . PRO A 1 217 ? 48.871 -9.926 -75.105 1.00 51.59 217 PRO A O 1
ATOM 1752 N N . LYS A 1 218 ? 47.548 -10.146 -76.918 1.00 55.00 218 LYS A N 1
ATOM 1753 C CA . LYS A 1 218 ? 46.599 -9.097 -76.530 1.00 55.00 218 LYS A CA 1
ATOM 1754 C C . LYS A 1 218 ? 45.919 -9.519 -75.222 1.00 55.00 218 LYS A C 1
ATOM 1756 O O . LYS A 1 218 ? 45.574 -10.695 -75.085 1.00 55.00 218 LYS A O 1
ATOM 1761 N N . PRO A 1 219 ? 45.711 -8.592 -74.272 1.00 51.59 219 PRO A N 1
ATOM 1762 C CA . PRO A 1 219 ? 44.989 -8.912 -73.052 1.00 51.59 219 PRO A CA 1
ATOM 1763 C C . PRO A 1 219 ? 43.588 -9.446 -73.400 1.00 51.59 219 PRO A C 1
ATOM 1765 O O . PRO A 1 219 ? 43.004 -9.008 -74.398 1.00 51.59 219 PRO A O 1
ATOM 1768 N N . PRO A 1 220 ? 43.044 -10.393 -72.614 1.00 54.06 220 PRO A N 1
ATOM 1769 C CA . PRO A 1 220 ? 41.689 -10.891 -72.815 1.00 54.06 220 PRO A CA 1
ATOM 1770 C C . PRO A 1 220 ? 40.708 -9.710 -72.844 1.00 54.06 220 PRO A C 1
ATOM 1772 O O . PRO A 1 220 ? 40.747 -8.844 -71.968 1.00 54.06 220 PRO A O 1
ATOM 1775 N N . ALA A 1 221 ? 39.847 -9.663 -73.868 1.00 52.03 221 ALA A N 1
ATOM 1776 C CA . ALA A 1 221 ? 38.954 -8.537 -74.193 1.00 52.03 221 ALA A CA 1
ATOM 1777 C C . ALA A 1 221 ? 37.976 -8.140 -73.063 1.00 52.03 221 ALA A C 1
ATOM 1779 O O . ALA A 1 221 ? 37.294 -7.124 -73.132 1.00 52.03 221 ALA A O 1
ATOM 1780 N N . ASN A 1 222 ? 37.913 -8.958 -72.022 1.00 48.91 222 ASN A N 1
ATOM 1781 C CA . ASN A 1 222 ? 37.051 -8.885 -70.858 1.00 48.91 222 ASN A CA 1
ATOM 1782 C C . ASN A 1 222 ? 37.770 -8.406 -69.581 1.00 48.91 222 ASN A C 1
ATOM 1784 O O . ASN A 1 222 ? 37.117 -8.242 -68.551 1.00 48.91 222 ASN A O 1
ATOM 1788 N N . MET A 1 223 ? 39.070 -8.091 -69.630 1.00 44.59 223 MET A N 1
ATOM 1789 C CA . MET A 1 223 ? 39.663 -7.211 -68.620 1.00 44.59 223 MET A CA 1
ATOM 1790 C C . MET A 1 223 ? 39.202 -5.786 -68.912 1.00 44.59 223 MET A C 1
ATOM 1792 O O . MET A 1 223 ? 39.738 -5.132 -69.806 1.00 44.59 223 MET A O 1
ATOM 1796 N N . LYS A 1 224 ? 38.197 -5.307 -68.166 1.00 46.19 224 LYS A N 1
ATOM 1797 C CA . LYS A 1 224 ? 37.817 -3.888 -68.159 1.00 46.19 224 LYS A CA 1
ATOM 1798 C C . LYS A 1 224 ? 39.101 -3.072 -68.030 1.00 46.19 224 LYS A C 1
ATOM 1800 O O . LYS A 1 224 ? 39.795 -3.171 -67.023 1.00 46.19 224 LYS A O 1
ATOM 1805 N N . THR A 1 225 ? 39.457 -2.331 -69.072 1.00 44.88 225 THR A N 1
ATOM 1806 C CA . THR A 1 225 ? 40.623 -1.454 -69.079 1.00 44.88 225 THR A CA 1
ATOM 1807 C C . THR A 1 225 ? 40.360 -0.361 -68.048 1.00 44.88 225 THR A C 1
ATOM 1809 O O . THR A 1 225 ? 39.669 0.610 -68.327 1.00 44.88 225 THR A O 1
ATOM 1812 N N . VAL A 1 226 ? 40.855 -0.541 -66.824 1.00 48.53 226 VAL A N 1
ATOM 1813 C CA . VAL A 1 226 ? 40.675 0.424 -65.724 1.00 48.53 226 VAL A CA 1
ATOM 1814 C C . VAL A 1 226 ? 41.447 1.729 -65.992 1.00 48.53 226 VAL A C 1
ATOM 1816 O O . VAL A 1 226 ? 41.251 2.723 -65.305 1.00 48.53 226 VAL A O 1
ATOM 1819 N N . TRP A 1 227 ? 42.297 1.770 -67.022 1.00 42.69 227 TRP A N 1
ATOM 1820 C CA . TRP A 1 227 ? 43.334 2.794 -67.132 1.00 42.69 227 TRP A CA 1
ATOM 1821 C C . TRP A 1 227 ? 43.048 3.983 -68.071 1.00 42.69 227 TRP A C 1
ATOM 1823 O O . TRP A 1 227 ? 43.836 4.918 -68.103 1.0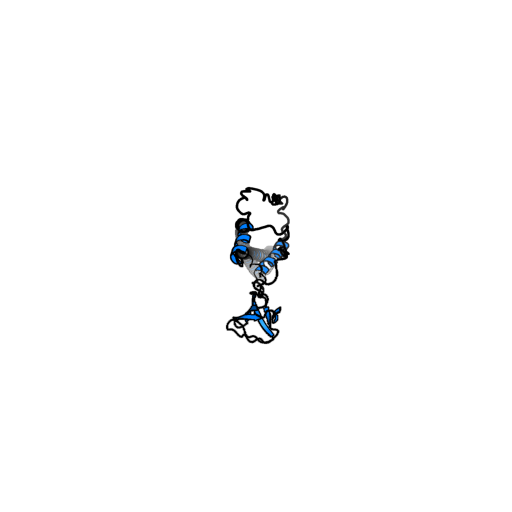0 42.69 227 TRP A O 1
ATOM 1833 N N . THR A 1 228 ? 41.919 4.043 -68.785 1.00 40.06 228 THR A N 1
ATOM 1834 C CA . THR A 1 228 ? 41.613 5.195 -69.675 1.00 40.06 228 THR A CA 1
ATOM 1835 C C . THR A 1 228 ? 40.152 5.660 -69.630 1.00 40.06 228 THR A C 1
ATOM 1837 O O . THR A 1 228 ? 39.599 6.104 -70.632 1.00 40.06 228 THR A O 1
ATOM 1840 N N . GLY A 1 229 ? 39.508 5.582 -68.459 1.00 37.34 229 GLY A N 1
ATOM 1841 C CA . GLY A 1 229 ? 38.068 5.851 -68.315 1.00 37.34 229 GLY A CA 1
ATOM 1842 C C . GLY A 1 229 ? 37.631 6.766 -67.168 1.00 37.34 229 GLY A C 1
ATOM 1843 O O . GLY A 1 229 ? 36.453 6.751 -66.832 1.00 37.34 229 GLY A O 1
ATOM 1844 N N . LEU A 1 230 ? 38.520 7.558 -66.558 1.00 42.94 230 LEU A N 1
ATOM 1845 C CA . LEU A 1 230 ? 38.171 8.450 -65.432 1.00 42.94 230 LEU A CA 1
ATOM 1846 C C . LEU A 1 230 ? 37.844 9.902 -65.835 1.00 42.94 230 LEU A C 1
ATOM 1848 O O . LEU A 1 230 ? 37.900 10.802 -65.005 1.00 42.94 230 LEU A O 1
ATOM 1852 N N . SER A 1 231 ? 37.460 10.155 -67.089 1.00 40.50 231 SER A N 1
ATOM 1853 C CA . SER A 1 231 ? 37.022 11.494 -67.534 1.00 40.50 231 SER A CA 1
ATOM 1854 C C . SER A 1 231 ? 35.563 11.560 -67.998 1.00 40.50 231 SER A C 1
ATOM 1856 O O . SER A 1 231 ? 35.197 12.487 -68.710 1.00 40.50 231 SER A O 1
ATOM 1858 N N . GLY A 1 232 ? 34.702 10.613 -67.608 1.00 36.38 232 GLY A N 1
ATOM 1859 C CA . GLY A 1 232 ? 33.346 10.560 -68.171 1.00 36.38 232 GLY A CA 1
ATOM 1860 C C . GLY A 1 232 ? 32.270 9.864 -67.345 1.00 36.38 232 GLY A C 1
ATOM 1861 O O . GLY A 1 232 ? 31.344 9.312 -67.928 1.00 36.38 232 GLY A O 1
ATOM 1862 N N . ARG A 1 233 ? 32.351 9.879 -66.011 1.00 40.50 233 ARG A N 1
ATOM 1863 C CA . ARG A 1 233 ? 31.200 9.543 -65.154 1.00 40.50 233 ARG A CA 1
ATOM 1864 C C . ARG A 1 233 ? 30.756 10.750 -64.333 1.00 40.50 233 ARG A C 1
ATOM 1866 O O . ARG A 1 233 ? 30.688 10.717 -63.116 1.00 40.50 233 ARG A O 1
ATOM 1873 N N . THR A 1 234 ? 30.362 11.811 -65.028 1.00 38.78 234 THR A N 1
ATOM 1874 C CA . THR A 1 234 ? 29.290 12.694 -64.551 1.00 38.78 234 THR A CA 1
ATOM 1875 C C . THR A 1 234 ? 27.955 11.994 -64.808 1.00 38.78 234 THR A C 1
ATOM 1877 O O . THR A 1 234 ? 27.178 12.368 -65.679 1.00 38.78 234 THR A O 1
ATOM 1880 N N . GLY A 1 235 ? 27.727 10.901 -64.084 1.00 35.16 235 GLY A N 1
ATOM 1881 C CA . GLY A 1 235 ? 26.452 10.203 -64.027 1.00 35.16 235 GLY A CA 1
ATOM 1882 C C . GLY A 1 235 ? 25.840 10.457 -62.665 1.00 35.16 235 GLY A C 1
ATOM 1883 O O . GLY A 1 235 ? 25.893 9.594 -61.797 1.00 35.16 235 GLY A O 1
ATOM 1884 N N . ALA A 1 236 ? 25.308 11.661 -62.471 1.00 42.84 236 ALA A N 1
ATOM 1885 C CA . ALA A 1 236 ? 24.310 11.869 -61.441 1.00 42.84 236 ALA A CA 1
ATOM 1886 C C . ALA A 1 236 ? 23.175 10.852 -61.668 1.00 42.84 236 ALA A C 1
ATOM 1888 O O . ALA A 1 236 ? 22.672 10.735 -62.783 1.00 42.84 236 ALA A O 1
ATOM 1889 N N . ASN A 1 237 ? 22.791 10.161 -60.595 1.00 44.62 237 ASN A N 1
ATOM 1890 C CA . ASN A 1 237 ? 21.591 9.334 -60.448 1.00 44.62 237 ASN A CA 1
ATOM 1891 C C . ASN A 1 237 ? 21.560 7.994 -61.202 1.00 44.62 237 ASN A C 1
ATOM 1893 O O . ASN A 1 237 ? 21.143 7.929 -62.353 1.00 44.62 237 ASN A O 1
ATOM 1897 N N . ALA A 1 238 ? 21.861 6.906 -60.484 1.00 37.41 238 ALA A N 1
ATOM 1898 C CA . ALA A 1 238 ? 21.047 5.680 -60.490 1.00 37.41 238 ALA A CA 1
ATOM 1899 C C . ALA A 1 238 ? 21.518 4.699 -59.396 1.00 37.41 238 ALA A C 1
ATOM 1901 O O . ALA A 1 238 ? 21.924 3.574 -59.670 1.00 37.41 238 ALA A O 1
ATOM 1902 N N . LEU A 1 239 ? 21.451 5.129 -58.136 1.00 36.06 239 LEU A N 1
ATOM 1903 C CA . LEU A 1 239 ? 21.169 4.223 -57.023 1.00 36.06 239 LEU A CA 1
ATOM 1904 C C . LEU A 1 239 ? 19.849 4.687 -56.406 1.00 36.06 239 LEU A C 1
ATOM 1906 O O . LEU A 1 239 ? 19.801 5.212 -55.302 1.00 36.06 239 LEU A O 1
ATOM 1910 N N . THR A 1 240 ? 18.757 4.527 -57.152 1.00 40.34 240 THR A N 1
ATOM 1911 C CA . THR A 1 240 ? 17.449 4.339 -56.522 1.00 40.34 240 THR A CA 1
ATOM 1912 C C . THR A 1 240 ? 17.462 2.928 -55.947 1.00 40.34 240 THR A C 1
ATOM 1914 O O . THR A 1 240 ? 17.041 1.975 -56.601 1.00 40.34 240 THR A O 1
ATOM 1917 N N . GLN A 1 241 ? 18.063 2.764 -54.771 1.00 38.28 241 GLN A N 1
ATOM 1918 C CA . GLN A 1 241 ? 17.777 1.598 -53.952 1.00 38.28 241 GLN A CA 1
ATOM 1919 C C . GLN A 1 241 ? 16.505 1.923 -53.184 1.00 38.28 241 GLN A C 1
ATOM 1921 O O . GLN A 1 241 ? 16.516 2.684 -52.221 1.00 38.28 241 GLN A O 1
ATOM 1926 N N . ASP A 1 242 ? 15.403 1.376 -53.689 1.00 38.31 242 ASP A N 1
ATOM 1927 C CA . ASP A 1 242 ? 14.160 1.212 -52.956 1.00 38.31 242 ASP A CA 1
ATOM 1928 C C . ASP A 1 242 ? 14.476 0.556 -51.604 1.00 38.31 242 ASP A C 1
ATOM 1930 O O . ASP A 1 242 ? 14.647 -0.661 -51.503 1.00 38.31 242 ASP A O 1
ATOM 1934 N N . HIS A 1 243 ? 14.588 1.361 -50.549 1.00 42.34 243 HIS A N 1
ATOM 1935 C CA . HIS A 1 243 ? 14.479 0.840 -49.197 1.00 42.34 243 HIS A CA 1
ATOM 1936 C C . HIS A 1 243 ? 13.019 0.414 -49.004 1.00 42.34 243 HIS A C 1
ATOM 1938 O O . HIS A 1 243 ? 12.128 1.251 -49.185 1.00 42.34 243 HIS A O 1
ATOM 1944 N N . PRO A 1 244 ? 12.729 -0.850 -48.644 1.00 40.28 244 PRO A N 1
ATOM 1945 C CA . PRO A 1 244 ? 11.374 -1.227 -48.281 1.00 40.28 244 PRO A CA 1
ATOM 1946 C C . PRO A 1 244 ? 10.965 -0.376 -47.080 1.00 40.28 244 PRO A C 1
ATOM 1948 O O . PRO A 1 244 ? 11.521 -0.500 -45.989 1.00 40.28 244 PRO A O 1
ATOM 1951 N N . THR A 1 245 ? 10.015 0.530 -47.294 1.00 43.06 245 THR A N 1
ATOM 1952 C CA . THR A 1 245 ? 9.384 1.287 -46.219 1.00 43.06 245 THR A CA 1
ATOM 1953 C C . THR A 1 245 ? 8.601 0.273 -45.397 1.00 43.06 245 THR A C 1
ATOM 1955 O O . THR A 1 245 ? 7.586 -0.255 -45.853 1.00 43.06 245 THR A O 1
ATOM 1958 N N . LEU A 1 246 ? 9.105 -0.070 -44.209 1.00 45.81 246 LEU A N 1
ATOM 1959 C CA . LEU A 1 246 ? 8.328 -0.871 -43.272 1.00 45.81 246 LEU A CA 1
ATOM 1960 C C . LEU A 1 246 ? 7.064 -0.076 -42.912 1.00 45.81 246 LEU A C 1
ATOM 1962 O O . LEU A 1 246 ? 7.160 1.126 -42.641 1.00 45.81 246 LEU A O 1
ATOM 1966 N N . PRO A 1 247 ? 5.876 -0.703 -42.941 1.00 41.41 247 PRO A N 1
ATOM 1967 C CA . PRO A 1 247 ? 4.644 -0.016 -42.601 1.00 41.41 247 PRO A CA 1
ATOM 1968 C C . PRO A 1 247 ? 4.727 0.481 -41.157 1.00 41.41 247 PRO A C 1
ATOM 1970 O O . PRO A 1 247 ? 5.075 -0.273 -40.248 1.00 41.41 247 PRO A O 1
ATOM 1973 N N . ILE A 1 248 ? 4.393 1.756 -40.951 1.00 44.59 248 ILE A N 1
ATOM 1974 C CA . ILE A 1 248 ? 4.201 2.331 -39.620 1.00 44.59 248 ILE A CA 1
ATOM 1975 C C . ILE A 1 248 ? 3.067 1.540 -38.964 1.00 44.59 248 ILE A C 1
ATOM 1977 O O . ILE A 1 248 ? 1.908 1.661 -39.363 1.00 44.59 248 ILE A O 1
ATOM 1981 N N . ILE A 1 249 ? 3.395 0.706 -37.977 1.00 41.41 249 ILE A N 1
ATOM 1982 C CA . ILE A 1 249 ? 2.394 0.068 -37.126 1.00 41.41 249 ILE A CA 1
ATOM 1983 C C . ILE A 1 249 ? 1.779 1.194 -36.293 1.00 41.41 249 ILE A C 1
ATOM 1985 O O . ILE A 1 249 ? 2.380 1.666 -35.331 1.00 41.41 249 ILE A O 1
ATOM 1989 N N . GLN A 1 250 ? 0.590 1.660 -36.682 1.00 35.53 250 GLN A N 1
ATOM 1990 C CA . GLN A 1 250 ? -0.242 2.447 -35.779 1.00 35.53 250 GLN A CA 1
ATOM 1991 C C . GLN A 1 250 ? -0.552 1.561 -34.574 1.00 35.53 250 GLN A C 1
ATOM 1993 O O . GLN A 1 250 ? -1.168 0.504 -34.718 1.00 35.53 250 GLN A O 1
ATOM 1998 N N . SER A 1 251 ? -0.096 1.975 -33.393 1.00 41.03 251 SER A N 1
ATOM 1999 C CA . SER A 1 251 ? -0.441 1.336 -32.131 1.00 41.03 251 SER A CA 1
ATOM 2000 C C . SER A 1 251 ? -1.950 1.455 -31.920 1.00 41.03 251 SER A C 1
ATOM 2002 O O . SER A 1 251 ? -2.468 2.465 -31.449 1.00 41.03 251 SER A O 1
ATOM 2004 N N . ALA A 1 252 ? -2.682 0.415 -32.313 1.00 40.12 252 ALA A N 1
ATOM 2005 C CA . ALA A 1 252 ? -4.066 0.256 -31.914 1.00 40.12 252 ALA A CA 1
ATOM 2006 C C . ALA A 1 252 ? -4.094 0.169 -30.381 1.00 40.12 252 ALA A C 1
ATOM 2008 O O . ALA A 1 252 ? -3.468 -0.709 -29.789 1.00 40.12 252 ALA A O 1
ATOM 2009 N N . SER A 1 253 ? -4.774 1.122 -29.744 1.00 44.53 253 SER A N 1
ATOM 2010 C CA . SER A 1 253 ? -5.012 1.138 -28.302 1.00 44.53 253 SER A CA 1
ATOM 2011 C C . SER A 1 253 ? -5.696 -0.166 -27.874 1.00 44.53 253 SER A C 1
ATOM 2013 O O . SER A 1 253 ? -6.841 -0.410 -28.249 1.00 44.53 253 SER A O 1
ATOM 2015 N N . ILE A 1 254 ? -5.004 -0.998 -27.089 1.00 40.72 254 ILE A N 1
ATOM 2016 C CA . ILE A 1 254 ? -5.532 -2.247 -26.500 1.00 40.72 254 ILE A CA 1
ATOM 2017 C C . ILE A 1 254 ? -6.179 -1.972 -25.126 1.00 40.72 254 ILE A C 1
ATOM 2019 O O . ILE A 1 254 ? -6.251 -2.840 -24.267 1.00 40.72 254 ILE A O 1
ATOM 2023 N N . TYR A 1 255 ? -6.669 -0.759 -24.875 1.00 43.53 255 TYR A N 1
ATOM 2024 C CA . TYR A 1 255 ? -7.468 -0.484 -23.681 1.00 43.53 255 TYR A CA 1
ATOM 2025 C C . TYR A 1 255 ? -8.932 -0.405 -24.083 1.00 43.53 255 TYR A C 1
ATOM 2027 O O . TYR A 1 255 ? -9.415 0.664 -24.449 1.00 43.53 255 TYR A O 1
ATOM 2035 N N . SER A 1 256 ? -9.624 -1.546 -24.049 1.00 42.94 256 SER A N 1
ATOM 2036 C CA . SER A 1 256 ? -11.090 -1.523 -24.023 1.00 42.94 256 SER A CA 1
ATOM 2037 C C . SER A 1 256 ? -11.720 -2.124 -22.781 1.00 42.94 256 SER A C 1
ATOM 2039 O O . SER A 1 256 ? -12.736 -1.571 -22.412 1.00 42.94 256 SER A O 1
ATOM 2041 N N . ASP A 1 257 ? -11.155 -3.092 -22.051 1.00 46.94 257 ASP A N 1
ATOM 2042 C CA . ASP A 1 257 ? -11.887 -3.632 -20.890 1.00 46.94 257 ASP A CA 1
ATOM 2043 C C . ASP A 1 257 ? -10.962 -4.197 -19.800 1.00 46.94 257 ASP A C 1
ATOM 2045 O O . ASP A 1 257 ? -10.527 -5.345 -19.862 1.00 46.94 257 ASP A O 1
ATOM 2049 N N . ILE A 1 258 ? -10.687 -3.397 -18.767 1.00 47.84 258 ILE A N 1
ATOM 2050 C CA . ILE A 1 258 ? -10.326 -3.907 -17.436 1.00 47.84 258 ILE A CA 1
ATOM 2051 C C . ILE A 1 258 ? -11.321 -3.269 -16.471 1.00 47.84 258 ILE A C 1
ATOM 2053 O O . ILE A 1 258 ? -11.239 -2.077 -16.184 1.00 47.84 258 ILE A O 1
ATOM 2057 N N . THR A 1 259 ? -12.311 -4.039 -16.029 1.00 45.91 259 THR A N 1
ATOM 2058 C CA . THR A 1 259 ? -13.262 -3.609 -15.002 1.00 45.91 259 THR A CA 1
ATOM 2059 C C . THR A 1 259 ? -12.664 -3.849 -13.617 1.00 45.91 259 THR A C 1
ATOM 2061 O O . THR A 1 259 ? -12.181 -4.945 -13.342 1.00 45.91 259 THR A O 1
ATOM 2064 N N . ASP A 1 260 ? -12.742 -2.837 -12.749 1.00 44.44 260 ASP A N 1
ATOM 2065 C CA . ASP A 1 260 ? -12.160 -2.716 -11.393 1.00 44.44 260 ASP A CA 1
ATOM 2066 C C . ASP A 1 260 ? -12.555 -3.799 -10.356 1.00 44.44 260 ASP A C 1
ATOM 2068 O O . ASP A 1 260 ? -12.329 -3.628 -9.161 1.00 44.44 260 ASP A O 1
ATOM 2072 N N . THR A 1 261 ? -13.187 -4.906 -10.749 1.00 49.03 261 THR A N 1
ATOM 2073 C CA . THR A 1 261 ? -13.964 -5.738 -9.813 1.00 49.03 261 THR A CA 1
ATOM 2074 C C . THR A 1 261 ? -13.315 -7.030 -9.319 1.00 49.03 261 THR A C 1
ATOM 2076 O O . THR A 1 261 ? -13.847 -7.586 -8.368 1.00 49.03 261 THR A O 1
ATOM 2079 N N . ASP A 1 262 ? -12.167 -7.479 -9.843 1.00 46.94 262 ASP A N 1
ATOM 2080 C CA . ASP A 1 262 ? -11.617 -8.806 -9.481 1.00 46.94 262 ASP A CA 1
ATOM 2081 C C . ASP A 1 262 ? -10.103 -8.832 -9.178 1.00 46.94 262 ASP A C 1
ATOM 2083 O O . ASP A 1 262 ? -9.403 -9.803 -9.475 1.00 46.94 262 ASP A O 1
ATOM 2087 N N . VAL A 1 263 ? -9.557 -7.795 -8.533 1.00 51.25 263 VAL A N 1
ATOM 2088 C CA . VAL A 1 263 ? -8.205 -7.903 -7.951 1.00 51.25 263 VAL A CA 1
ATOM 2089 C C . VAL A 1 263 ? -8.300 -8.646 -6.611 1.00 51.25 263 VAL A C 1
ATOM 2091 O O . VAL A 1 263 ? -8.496 -8.053 -5.554 1.00 51.25 263 VAL A O 1
ATOM 2094 N N . ASN A 1 264 ? -8.208 -9.977 -6.667 1.00 54.91 264 ASN A N 1
ATOM 2095 C CA . ASN A 1 264 ? -8.195 -10.864 -5.501 1.00 54.91 264 ASN A CA 1
ATOM 2096 C C . ASN A 1 264 ? -6.944 -10.604 -4.635 1.00 54.91 264 ASN A C 1
ATOM 2098 O O . ASN A 1 264 ? -5.824 -10.601 -5.145 1.00 54.91 264 ASN A O 1
ATOM 2102 N N . GLU A 1 265 ? -7.124 -10.448 -3.321 1.00 52.25 265 GLU A N 1
ATOM 2103 C CA . GLU A 1 265 ? -6.057 -10.256 -2.325 1.00 52.25 265 GLU A CA 1
ATOM 2104 C C . GLU A 1 265 ? -4.960 -11.338 -2.414 1.00 52.25 265 GLU A C 1
ATOM 2106 O O . GLU A 1 265 ? -3.785 -11.046 -2.210 1.00 52.25 265 GLU A O 1
ATOM 2111 N N . SER A 1 266 ? -5.309 -12.565 -2.822 1.00 51.22 266 SER A N 1
ATOM 2112 C CA . SER A 1 266 ? -4.339 -13.637 -3.099 1.00 51.22 266 SER A CA 1
ATOM 2113 C C . SER A 1 266 ? -3.408 -13.307 -4.266 1.00 51.22 266 SER A C 1
ATOM 2115 O O . SER A 1 266 ? -2.210 -13.513 -4.153 1.00 51.22 266 SER A O 1
ATOM 2117 N N . ILE A 1 267 ? -3.932 -12.748 -5.362 1.00 56.41 267 ILE A N 1
ATOM 2118 C CA . ILE A 1 267 ? -3.135 -12.401 -6.550 1.00 56.41 267 ILE A CA 1
ATOM 2119 C C . ILE A 1 267 ? -2.179 -11.255 -6.215 1.00 56.41 267 ILE A C 1
ATOM 2121 O O . ILE A 1 267 ? -1.029 -11.264 -6.639 1.00 56.41 267 ILE A O 1
ATOM 2125 N N . VAL A 1 268 ? -2.634 -10.286 -5.415 1.00 55.47 268 VAL A N 1
ATOM 2126 C CA . VAL A 1 268 ? -1.779 -9.190 -4.935 1.00 55.47 268 VAL A CA 1
ATOM 2127 C C . VAL A 1 268 ? -0.652 -9.729 -4.059 1.00 55.47 268 VAL A C 1
ATOM 2129 O O . VAL A 1 268 ? 0.483 -9.290 -4.212 1.00 55.47 268 VAL A O 1
ATOM 2132 N N . ASN A 1 269 ? -0.941 -10.693 -3.181 1.00 53.88 269 ASN A N 1
ATOM 2133 C CA . ASN A 1 269 ? 0.064 -11.318 -2.322 1.00 53.88 269 ASN A CA 1
ATOM 2134 C C . ASN A 1 269 ? 1.048 -12.206 -3.106 1.00 53.88 269 ASN A C 1
ATOM 2136 O O . ASN A 1 269 ? 2.246 -12.140 -2.847 1.00 53.88 269 ASN A O 1
ATOM 2140 N N . ASP A 1 270 ? 0.583 -12.960 -4.104 1.00 52.06 270 ASP A N 1
ATOM 2141 C CA . ASP A 1 270 ? 1.444 -13.803 -4.946 1.00 52.06 270 ASP A CA 1
ATOM 2142 C C . ASP A 1 270 ? 2.373 -12.944 -5.826 1.00 52.06 270 ASP A C 1
ATOM 2144 O O . ASP A 1 270 ? 3.586 -13.153 -5.864 1.00 52.06 270 ASP A O 1
ATOM 2148 N N . LEU A 1 271 ? 1.832 -11.890 -6.455 1.00 49.91 271 LEU A N 1
ATOM 2149 C CA . LEU A 1 271 ? 2.628 -10.915 -7.211 1.00 49.91 271 LEU A CA 1
ATOM 2150 C C . LEU A 1 271 ? 3.597 -10.142 -6.304 1.00 49.91 271 LEU A C 1
ATOM 2152 O O . LEU A 1 271 ? 4.667 -9.731 -6.753 1.00 49.91 271 LEU A O 1
ATOM 2156 N N . TYR A 1 272 ? 3.250 -9.949 -5.030 1.00 52.94 272 TYR A N 1
ATOM 2157 C CA . TYR A 1 272 ? 4.103 -9.308 -4.033 1.00 52.94 272 TYR A CA 1
ATOM 2158 C C . TYR A 1 272 ? 5.284 -10.194 -3.630 1.00 52.94 272 TYR A C 1
ATOM 2160 O O . TYR A 1 272 ? 6.408 -9.695 -3.553 1.00 52.94 272 TYR A O 1
ATOM 2168 N N . ASP A 1 273 ? 5.061 -11.491 -3.413 1.00 53.91 273 ASP A N 1
ATOM 2169 C CA . ASP A 1 273 ? 6.130 -12.442 -3.098 1.00 53.91 273 ASP A CA 1
ATOM 2170 C C . ASP A 1 273 ? 7.120 -12.565 -4.268 1.00 53.91 273 ASP A C 1
ATOM 2172 O O . ASP A 1 273 ? 8.337 -12.544 -4.056 1.00 53.91 273 ASP A O 1
ATOM 2176 N N . ASP A 1 274 ? 6.629 -12.559 -5.509 1.00 53.34 274 ASP A N 1
ATOM 2177 C CA . ASP A 1 274 ? 7.473 -12.512 -6.709 1.00 53.34 274 ASP A CA 1
ATOM 2178 C C . ASP A 1 274 ? 8.278 -11.199 -6.811 1.00 53.34 274 ASP A C 1
ATOM 2180 O O . ASP A 1 274 ? 9.479 -11.214 -7.103 1.00 53.34 274 ASP A O 1
ATOM 2184 N N . CYS A 1 275 ? 7.655 -10.061 -6.490 1.00 50.56 275 CYS A N 1
ATOM 2185 C CA . CYS A 1 275 ? 8.299 -8.744 -6.446 1.00 50.56 275 CYS A CA 1
ATOM 2186 C C . CYS A 1 275 ? 9.369 -8.627 -5.338 1.00 50.56 275 CYS A C 1
ATOM 2188 O O . CYS A 1 275 ? 10.447 -8.072 -5.569 1.00 50.56 275 CYS A O 1
ATOM 2190 N N . ILE A 1 276 ? 9.120 -9.169 -4.139 1.00 52.59 276 ILE A N 1
ATOM 2191 C CA . ILE A 1 276 ? 10.096 -9.210 -3.035 1.00 52.59 276 ILE A CA 1
ATOM 2192 C C . ILE A 1 276 ? 11.265 -10.137 -3.357 1.00 52.59 276 ILE A C 1
ATOM 2194 O O . ILE A 1 276 ? 12.409 -9.821 -3.022 1.00 52.59 276 ILE A O 1
ATOM 2198 N N . ASN A 1 277 ? 11.022 -11.257 -4.035 1.00 53.41 277 ASN A N 1
ATOM 2199 C CA . ASN A 1 277 ? 12.100 -12.145 -4.460 1.00 53.41 277 ASN A CA 1
ATOM 2200 C C . ASN A 1 277 ? 13.083 -11.451 -5.424 1.00 53.41 277 ASN A C 1
ATOM 2202 O O . ASN A 1 277 ? 14.254 -11.829 -5.468 1.00 53.41 277 ASN A O 1
ATO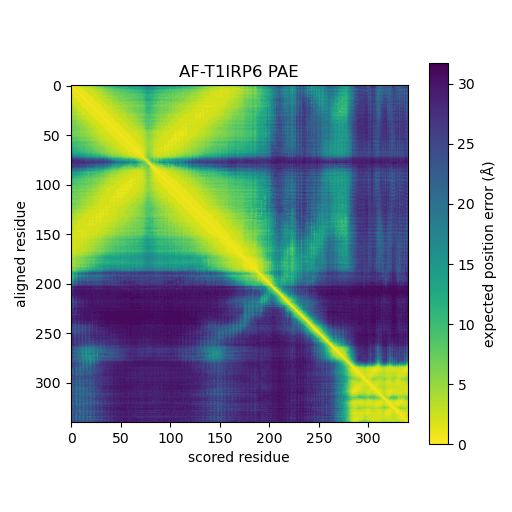M 2206 N N . PHE A 1 278 ? 12.666 -10.371 -6.095 1.00 47.81 278 PHE A N 1
ATOM 2207 C CA . PHE A 1 278 ? 13.524 -9.516 -6.924 1.00 47.81 278 PHE A CA 1
ATOM 2208 C C . PHE A 1 278 ? 14.495 -8.622 -6.119 1.00 47.81 278 PHE A C 1
ATOM 2210 O O . PHE A 1 278 ? 15.543 -8.238 -6.637 1.00 47.81 278 PHE A O 1
ATOM 2217 N N . LYS A 1 279 ? 14.207 -8.327 -4.836 1.00 46.97 279 LYS A N 1
ATOM 2218 C CA . LYS A 1 279 ? 15.134 -7.639 -3.902 1.00 46.97 279 LYS A CA 1
ATOM 2219 C C . LYS A 1 279 ? 16.338 -8.514 -3.517 1.00 46.97 279 LYS A C 1
ATOM 2221 O O . LYS A 1 279 ? 17.293 -8.013 -2.917 1.00 46.97 279 LYS A O 1
ATOM 2226 N N . GLN A 1 280 ? 16.333 -9.811 -3.843 1.00 46.38 280 GLN A N 1
ATOM 2227 C CA . GLN A 1 280 ? 17.527 -10.637 -3.691 1.00 46.38 280 GLN A CA 1
ATOM 2228 C C . GLN A 1 280 ? 18.579 -10.147 -4.692 1.00 46.38 280 GLN A C 1
ATOM 2230 O O . GLN A 1 280 ? 18.369 -10.209 -5.902 1.00 46.38 280 GLN A O 1
ATOM 2235 N N . LYS A 1 281 ? 19.721 -9.653 -4.182 1.00 45.78 281 LYS A N 1
ATOM 2236 C CA . LYS A 1 281 ? 20.921 -9.372 -4.994 1.00 45.78 281 LYS A CA 1
ATOM 2237 C C . LYS A 1 281 ? 21.100 -10.509 -6.007 1.00 45.78 281 LYS A C 1
ATOM 2239 O O . LYS A 1 281 ? 20.926 -11.659 -5.590 1.00 45.78 281 LYS A O 1
ATOM 2244 N N . PRO A 1 282 ? 21.450 -10.222 -7.280 1.00 48.59 282 PRO A N 1
ATOM 2245 C CA . PRO A 1 282 ? 21.608 -11.266 -8.288 1.00 48.59 282 PRO A CA 1
ATOM 2246 C C . PRO A 1 282 ? 22.443 -12.382 -7.674 1.00 48.59 282 PRO A C 1
ATOM 2248 O O . PRO A 1 282 ? 23.502 -12.096 -7.103 1.00 48.59 282 PRO A O 1
ATOM 2251 N N . LYS A 1 283 ? 21.915 -13.616 -7.685 1.00 58.28 283 LYS A N 1
ATOM 2252 C CA . LYS A 1 283 ? 22.617 -14.779 -7.136 1.00 58.28 283 LYS A CA 1
ATOM 2253 C C . LYS A 1 283 ? 24.031 -14.739 -7.699 1.00 58.28 283 LYS A C 1
ATOM 2255 O O . LYS A 1 283 ? 24.211 -14.858 -8.909 1.00 58.28 283 LYS A O 1
ATOM 2260 N N . LYS A 1 284 ? 25.008 -14.479 -6.826 1.00 76.25 284 LYS A N 1
ATOM 2261 C CA . LYS A 1 284 ? 26.422 -14.462 -7.190 1.00 76.25 284 LYS A CA 1
ATOM 2262 C C . LYS A 1 284 ? 26.703 -15.810 -7.838 1.00 76.25 284 LYS A C 1
ATOM 2264 O O . LYS A 1 284 ? 26.545 -16.833 -7.180 1.00 76.25 284 LYS A O 1
ATOM 2269 N N . ILE A 1 285 ? 27.016 -15.803 -9.129 1.00 84.44 285 ILE A N 1
ATOM 2270 C CA . ILE A 1 285 ? 27.263 -17.029 -9.881 1.00 84.44 285 ILE A CA 1
ATOM 2271 C C . ILE A 1 285 ? 28.594 -17.572 -9.369 1.00 84.44 285 ILE A C 1
ATOM 2273 O O . ILE A 1 285 ? 29.630 -16.924 -9.535 1.00 84.44 285 ILE A O 1
ATOM 2277 N N . GLN A 1 286 ? 28.545 -18.705 -8.678 1.00 91.62 286 GLN A N 1
ATOM 2278 C CA . GLN A 1 286 ? 29.721 -19.335 -8.099 1.00 91.62 286 GLN A CA 1
ATOM 2279 C C . GLN A 1 286 ? 30.181 -20.484 -8.981 1.00 91.62 286 GLN A C 1
ATOM 2281 O O . GLN A 1 286 ? 29.377 -21.176 -9.601 1.00 91.62 286 GLN A O 1
ATOM 2286 N N . PHE A 1 287 ? 31.489 -20.680 -9.018 1.00 93.88 287 PHE A N 1
ATOM 2287 C CA . PHE A 1 287 ? 32.125 -21.765 -9.737 1.00 93.88 287 PHE A CA 1
ATOM 2288 C C . PHE A 1 287 ? 33.080 -22.506 -8.810 1.00 93.88 287 PHE A C 1
ATOM 2290 O O . PHE A 1 287 ? 33.654 -21.921 -7.887 1.00 93.88 287 PHE A O 1
ATOM 2297 N N . ARG A 1 288 ? 33.261 -23.793 -9.083 1.00 95.19 288 ARG A N 1
ATOM 2298 C CA . ARG A 1 288 ? 34.305 -24.636 -8.519 1.00 95.19 288 ARG A CA 1
ATOM 2299 C C . ARG A 1 288 ? 35.440 -24.785 -9.527 1.00 95.19 288 ARG A C 1
ATOM 2301 O O . ARG A 1 288 ? 35.195 -25.049 -10.701 1.00 95.19 288 ARG A O 1
ATOM 2308 N N . VAL A 1 289 ? 36.670 -24.634 -9.057 1.00 95.19 289 VAL A N 1
ATOM 2309 C CA . VAL A 1 289 ? 37.885 -24.852 -9.841 1.00 95.19 289 VAL A CA 1
ATOM 2310 C C . VAL A 1 289 ? 38.095 -26.354 -10.050 1.00 95.19 289 VAL A C 1
ATOM 2312 O O . VAL A 1 289 ? 38.067 -27.129 -9.096 1.00 95.19 289 VAL A O 1
ATOM 2315 N N . LEU A 1 290 ? 38.287 -26.765 -11.302 1.00 92.12 290 LEU A N 1
ATOM 2316 C CA . LEU A 1 290 ? 38.425 -28.166 -11.712 1.00 92.12 290 LEU A CA 1
ATOM 2317 C C . LEU A 1 290 ? 39.863 -28.686 -11.680 1.00 92.12 290 LEU A C 1
ATOM 2319 O O . LEU A 1 290 ? 40.049 -29.896 -11.610 1.00 92.12 290 LEU A O 1
ATOM 2323 N N . TYR A 1 291 ? 40.862 -27.803 -11.758 1.00 91.44 291 TYR A N 1
ATOM 2324 C CA . TYR A 1 291 ? 42.278 -28.171 -11.760 1.00 91.44 291 TYR A CA 1
ATOM 2325 C C . TYR A 1 291 ? 43.125 -27.052 -11.158 1.00 91.44 291 TYR A C 1
ATOM 2327 O O . TYR A 1 291 ? 42.779 -25.878 -11.296 1.00 91.44 291 TYR A O 1
ATOM 2335 N N . ASP A 1 292 ? 44.264 -27.421 -10.575 1.00 92.00 292 ASP A N 1
ATOM 2336 C CA . ASP A 1 292 ? 45.280 -26.463 -10.143 1.00 92.00 292 ASP A CA 1
ATOM 2337 C C . ASP A 1 292 ? 45.757 -25.600 -11.323 1.00 92.00 292 ASP A C 1
ATOM 2339 O O . ASP A 1 292 ? 46.017 -26.094 -12.428 1.00 92.00 292 ASP A O 1
ATOM 2343 N N . PHE A 1 293 ? 45.903 -24.302 -11.080 1.00 93.94 293 PHE A N 1
ATOM 2344 C CA . PHE A 1 293 ? 46.406 -23.349 -12.058 1.00 93.94 293 PHE A CA 1
ATOM 2345 C C . PHE A 1 293 ? 47.327 -22.335 -11.377 1.00 93.94 293 PHE A C 1
ATOM 2347 O O . PHE A 1 293 ? 46.962 -21.715 -10.380 1.00 93.94 293 PHE A O 1
ATOM 2354 N N . GLU A 1 294 ? 48.522 -22.155 -11.939 1.00 92.81 294 GLU A N 1
ATOM 2355 C CA . GLU A 1 294 ? 49.489 -21.148 -11.504 1.00 92.81 294 GLU A CA 1
ATOM 2356 C C . GLU A 1 294 ? 49.497 -19.982 -12.498 1.00 92.81 294 GLU A C 1
ATOM 2358 O O . GLU A 1 294 ? 49.905 -20.138 -13.655 1.00 92.81 294 GLU A O 1
ATOM 2363 N N . GLY A 1 295 ? 49.057 -18.812 -12.033 1.00 89.69 295 GLY A N 1
ATOM 2364 C CA . GLY A 1 295 ? 49.096 -17.574 -12.799 1.00 89.69 295 GLY A CA 1
ATOM 2365 C C . GLY A 1 295 ? 50.531 -17.169 -13.130 1.00 89.69 295 GLY A C 1
ATOM 2366 O O . GLY A 1 295 ? 51.432 -17.225 -12.291 1.00 89.69 295 GLY A O 1
ATOM 2367 N N . ARG A 1 296 ? 50.757 -16.763 -14.378 1.00 85.75 296 ARG A N 1
ATOM 2368 C CA . ARG A 1 296 ? 52.076 -16.350 -14.886 1.00 85.75 296 ARG A CA 1
ATOM 2369 C C . ARG A 1 296 ? 52.280 -14.844 -14.840 1.00 85.75 296 ARG A C 1
ATOM 2371 O O . ARG A 1 296 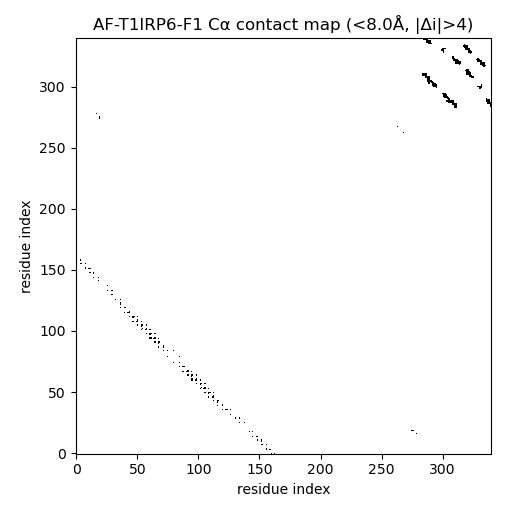? 53.416 -14.376 -14.924 1.00 85.75 296 ARG A O 1
ATOM 2378 N N . THR A 1 297 ? 51.193 -14.092 -14.734 1.00 86.56 297 THR A N 1
ATOM 2379 C CA . THR A 1 297 ? 51.182 -12.632 -14.682 1.00 86.56 297 THR A CA 1
ATOM 2380 C C . THR A 1 297 ? 50.554 -12.154 -13.378 1.00 86.56 297 THR A C 1
ATOM 2382 O O . THR A 1 297 ? 49.876 -12.904 -12.685 1.00 86.56 297 THR A O 1
ATOM 2385 N N . THR A 1 298 ? 50.772 -10.887 -13.026 1.00 84.62 298 THR A N 1
ATOM 2386 C CA . THR A 1 298 ? 50.186 -10.275 -11.820 1.00 84.62 298 THR A CA 1
ATOM 2387 C C . THR A 1 298 ? 48.671 -10.085 -11.902 1.00 84.62 298 THR A C 1
ATOM 2389 O O . THR A 1 298 ? 48.051 -9.748 -10.901 1.00 84.62 298 THR A O 1
ATOM 2392 N N . GLU A 1 299 ? 48.092 -10.251 -13.091 1.00 86.88 299 GLU A N 1
ATOM 2393 C CA . GLU A 1 299 ? 46.655 -10.138 -13.347 1.00 86.88 299 GLU A CA 1
ATOM 2394 C C . GLU A 1 299 ? 45.961 -11.512 -13.316 1.00 86.88 299 GLU A C 1
ATOM 2396 O O . GLU A 1 299 ? 44.741 -11.582 -13.185 1.00 86.88 299 GLU A O 1
ATOM 2401 N N . GLU A 1 300 ? 46.726 -12.605 -13.400 1.00 91.62 300 GLU A N 1
ATOM 2402 C CA . GLU A 1 300 ? 46.233 -13.981 -13.325 1.00 91.62 300 GLU A CA 1
ATOM 2403 C C . GLU A 1 300 ? 46.198 -14.479 -11.879 1.00 91.62 300 GLU A C 1
ATOM 2405 O O . GLU A 1 300 ? 47.125 -14.259 -11.096 1.00 91.62 300 GLU A O 1
ATOM 2410 N N . LEU A 1 301 ? 45.133 -15.198 -11.529 1.00 91.00 301 LEU A N 1
ATOM 2411 C CA . LEU A 1 301 ? 44.939 -15.723 -10.186 1.00 91.00 301 LEU A CA 1
ATOM 2412 C C . LEU A 1 301 ? 45.362 -17.190 -10.111 1.00 91.00 301 LEU A C 1
ATOM 2414 O O . LEU A 1 301 ? 44.831 -18.026 -10.839 1.00 91.00 301 LEU A O 1
ATOM 2418 N N . SER A 1 302 ? 46.286 -17.514 -9.208 1.00 93.44 302 SER A N 1
ATOM 2419 C CA . SER A 1 302 ? 46.629 -18.907 -8.913 1.00 93.44 302 SER A CA 1
ATOM 2420 C C . SER A 1 302 ? 45.592 -19.512 -7.968 1.00 93.44 302 SER A C 1
ATOM 2422 O O . SER A 1 302 ? 45.388 -18.972 -6.880 1.00 93.44 302 SER A O 1
ATOM 2424 N N . LEU A 1 303 ? 44.953 -20.612 -8.371 1.00 94.00 303 LEU A N 1
ATOM 2425 C CA . LEU A 1 303 ? 43.933 -21.323 -7.587 1.00 94.00 303 LEU A CA 1
ATOM 2426 C C . LEU A 1 303 ? 44.159 -22.831 -7.649 1.00 94.00 303 LEU A C 1
ATOM 2428 O O . LEU A 1 303 ? 44.719 -23.344 -8.621 1.00 94.00 303 LEU A O 1
ATOM 2432 N N . ASN A 1 304 ? 43.673 -23.534 -6.633 1.00 94.69 304 ASN A N 1
ATOM 2433 C CA . ASN A 1 304 ? 43.778 -24.979 -6.515 1.00 94.69 304 ASN A CA 1
ATOM 2434 C C . ASN A 1 304 ? 42.463 -25.683 -6.876 1.00 94.69 304 ASN A C 1
ATOM 2436 O O . ASN A 1 304 ? 41.372 -25.114 -6.802 1.00 94.69 304 ASN A O 1
ATOM 2440 N N . GLU A 1 305 ? 42.560 -26.955 -7.254 1.00 94.00 305 GLU A N 1
ATOM 2441 C CA . GLU A 1 305 ? 41.410 -27.818 -7.494 1.00 94.00 305 GLU A CA 1
ATOM 2442 C C . GLU A 1 305 ? 40.458 -27.808 -6.284 1.00 94.00 305 GLU A C 1
ATOM 2444 O O . GLU A 1 305 ? 40.867 -27.973 -5.135 1.00 94.00 305 GLU A O 1
ATOM 2449 N N . ASN A 1 306 ? 39.160 -27.686 -6.566 1.00 92.56 306 ASN A N 1
ATOM 2450 C CA . ASN A 1 306 ? 38.053 -27.545 -5.619 1.00 92.56 306 ASN A CA 1
ATOM 2451 C C . ASN A 1 306 ? 37.913 -26.179 -4.931 1.00 92.56 306 ASN A C 1
ATOM 2453 O O . ASN A 1 306 ? 36.967 -26.008 -4.151 1.00 92.56 306 ASN A O 1
ATOM 2457 N N . ASP A 1 307 ? 38.748 -25.190 -5.255 1.00 93.31 307 ASP A N 1
ATOM 2458 C CA . ASP A 1 307 ? 38.512 -23.822 -4.799 1.00 93.31 307 ASP A CA 1
ATOM 2459 C C . ASP A 1 307 ? 37.191 -23.276 -5.345 1.00 93.31 307 ASP A C 1
ATOM 2461 O O . ASP A 1 307 ? 36.743 -23.606 -6.443 1.00 93.31 307 ASP A O 1
ATOM 2465 N N . GLN A 1 308 ? 36.540 -22.432 -4.548 1.00 94.56 308 GLN A N 1
ATOM 2466 C CA . GLN A 1 308 ? 35.278 -21.800 -4.916 1.00 94.56 308 GLN A CA 1
ATOM 2467 C C . GLN A 1 308 ? 35.487 -20.316 -5.162 1.00 94.56 308 GLN A C 1
ATOM 2469 O O . GLN A 1 308 ? 35.992 -19.598 -4.293 1.00 94.56 308 GLN A O 1
ATOM 2474 N N . VAL A 1 309 ? 35.011 -19.859 -6.313 1.00 93.44 309 VAL A N 1
ATOM 2475 C CA . VAL A 1 309 ? 35.136 -18.472 -6.746 1.00 93.44 309 VAL A CA 1
ATOM 2476 C C . VAL A 1 309 ? 33.801 -17.903 -7.196 1.00 93.44 309 VAL A C 1
ATOM 2478 O O . VAL A 1 309 ? 32.915 -18.619 -7.656 1.00 93.44 309 VAL A O 1
ATOM 2481 N N . THR A 1 310 ? 33.646 -16.593 -7.051 1.00 93.69 310 THR A N 1
ATOM 2482 C CA . THR A 1 310 ? 32.496 -15.849 -7.566 1.00 93.69 310 THR A CA 1
ATOM 2483 C C . THR A 1 310 ? 32.865 -15.194 -8.888 1.00 93.69 310 THR A C 1
ATOM 2485 O O . THR A 1 310 ? 33.881 -14.508 -8.969 1.00 93.69 310 THR A O 1
ATOM 2488 N N . LEU A 1 311 ? 32.028 -15.354 -9.911 1.00 90.94 311 LEU A N 1
ATOM 2489 C CA . LEU A 1 311 ? 32.208 -14.663 -11.185 1.00 90.94 311 LEU A CA 1
ATOM 2490 C C . LEU A 1 311 ? 31.948 -13.161 -11.022 1.00 90.94 311 LEU A C 1
ATOM 2492 O O . LEU A 1 311 ? 30.869 -12.764 -10.574 1.00 90.94 311 LEU A O 1
ATOM 2496 N N . ILE A 1 312 ? 32.917 -12.343 -11.432 1.00 88.19 312 ILE A N 1
ATOM 2497 C CA . ILE A 1 312 ? 32.771 -10.886 -11.513 1.00 88.19 312 ILE A CA 1
ATOM 2498 C C . ILE A 1 312 ? 32.347 -10.501 -12.930 1.00 88.19 312 ILE A C 1
ATOM 2500 O O . ILE A 1 312 ? 31.284 -9.908 -13.114 1.00 88.19 312 ILE A O 1
ATOM 2504 N N . GLN A 1 313 ? 33.154 -10.868 -13.930 1.00 84.06 313 GLN A N 1
ATOM 2505 C CA . GLN A 1 313 ? 32.960 -10.461 -15.320 1.00 84.06 313 GLN A CA 1
ATOM 2506 C C . GLN A 1 313 ? 33.496 -11.515 -16.298 1.00 84.06 313 GLN A C 1
ATOM 2508 O O . GLN A 1 313 ? 34.527 -12.148 -16.070 1.00 84.06 313 GLN A O 1
ATOM 2513 N N . LYS A 1 314 ? 32.782 -11.702 -17.416 1.00 84.75 314 LYS A N 1
ATOM 2514 C CA . LYS A 1 314 ? 33.242 -12.516 -18.549 1.00 84.75 314 LYS A CA 1
ATOM 2515 C C . LYS A 1 314 ? 33.916 -11.598 -19.562 1.00 84.75 314 LYS A C 1
ATOM 2517 O O . LYS A 1 314 ? 33.223 -10.978 -20.362 1.00 84.75 314 LYS A O 1
ATOM 2522 N N . GLU A 1 315 ? 35.239 -11.505 -19.500 1.00 70.81 315 GLU A N 1
ATOM 2523 C CA . GLU A 1 315 ? 36.008 -10.635 -20.398 1.00 70.81 315 GLU A CA 1
ATOM 2524 C C . GLU A 1 315 ? 36.118 -11.247 -21.801 1.00 70.81 315 GLU A C 1
ATOM 2526 O O . GLU A 1 315 ? 35.865 -10.589 -22.808 1.00 70.81 315 GLU A O 1
ATOM 2531 N N . THR A 1 316 ? 36.434 -12.544 -21.877 1.00 76.75 316 THR A N 1
ATOM 2532 C CA . THR A 1 316 ? 36.536 -13.294 -23.137 1.00 76.75 316 THR A CA 1
ATOM 2533 C C . THR A 1 316 ? 35.952 -14.703 -23.000 1.00 76.75 316 THR A C 1
ATOM 2535 O O . THR A 1 316 ? 35.516 -15.122 -21.925 1.00 76.75 316 THR A O 1
ATOM 2538 N N . SER A 1 317 ? 35.928 -15.466 -24.098 1.00 77.00 317 SER A N 1
ATOM 2539 C CA . SER A 1 317 ? 35.539 -16.882 -24.073 1.00 77.00 317 SER A CA 1
ATOM 2540 C C . SER A 1 317 ? 36.511 -17.768 -23.289 1.00 77.00 317 SER A C 1
ATOM 2542 O O . SER A 1 317 ? 36.125 -18.859 -22.882 1.00 77.00 317 SER A O 1
ATOM 2544 N N . GLU A 1 318 ? 37.750 -17.317 -23.084 1.00 84.38 318 GLU A N 1
ATOM 2545 C CA . GLU A 1 318 ? 38.828 -18.128 -22.508 1.00 84.38 318 GLU A CA 1
ATOM 2546 C C . GLU A 1 318 ? 39.199 -17.708 -21.081 1.00 84.38 318 GLU A C 1
ATOM 2548 O O . GLU A 1 318 ? 39.559 -18.571 -20.284 1.00 84.38 318 GLU A O 1
ATOM 2553 N N . TRP A 1 319 ? 39.052 -16.425 -20.732 1.00 89.69 319 TRP A N 1
ATOM 2554 C CA . TRP A 1 319 ? 39.468 -15.869 -19.439 1.00 89.69 319 TRP A CA 1
ATOM 2555 C C . TRP A 1 319 ? 38.351 -15.067 -18.782 1.00 89.69 319 TRP A C 1
ATOM 2557 O O . TRP A 1 319 ? 37.798 -14.142 -19.389 1.00 89.69 319 TRP A O 1
ATOM 2567 N N . TRP A 1 320 ? 38.032 -15.415 -17.534 1.00 92.75 320 TRP A N 1
ATOM 2568 C CA . TRP A 1 320 ? 37.024 -14.741 -16.715 1.00 92.75 320 TRP A CA 1
ATOM 2569 C C . TRP A 1 320 ? 37.666 -14.110 -15.487 1.00 92.75 320 TRP A C 1
ATOM 2571 O O . TRP A 1 320 ? 38.581 -14.681 -14.899 1.00 92.75 320 TRP A O 1
ATOM 2581 N N . GLU A 1 321 ? 37.169 -12.946 -15.084 1.00 93.12 321 GLU A N 1
ATOM 2582 C CA . GLU A 1 321 ? 37.572 -12.321 -13.830 1.00 93.12 321 GLU A CA 1
ATOM 2583 C C . GLU A 1 321 ? 36.745 -12.914 -12.685 1.00 93.12 321 GLU A C 1
ATOM 2585 O O . GLU A 1 321 ? 35.504 -12.908 -12.712 1.00 93.12 321 GLU A O 1
ATOM 2590 N N . VAL A 1 322 ? 37.435 -13.445 -11.678 1.00 93.00 322 VAL A N 1
ATOM 2591 C CA . VAL A 1 322 ? 36.827 -14.159 -10.555 1.00 93.00 322 VAL A CA 1
ATOM 2592 C C . VAL A 1 322 ? 37.332 -13.629 -9.214 1.00 93.00 322 VAL A C 1
ATOM 2594 O O . VAL A 1 322 ? 38.448 -13.126 -9.103 1.00 93.00 322 VAL A O 1
ATOM 2597 N N . GLU A 1 323 ? 36.492 -13.730 -8.186 1.00 94.19 323 GLU A N 1
ATOM 2598 C CA . GLU A 1 323 ? 36.777 -13.324 -6.806 1.00 94.19 323 GLU A CA 1
ATOM 2599 C C . GLU A 1 323 ? 36.824 -14.552 -5.893 1.00 94.19 323 GLU A C 1
ATOM 2601 O O . GLU A 1 323 ? 35.873 -15.338 -5.836 1.00 94.19 323 GLU A O 1
ATOM 2606 N N . THR A 1 324 ? 37.914 -14.704 -5.148 1.00 91.69 324 THR A N 1
ATOM 2607 C CA . THR A 1 324 ? 38.055 -15.728 -4.098 1.00 91.69 324 THR A CA 1
ATOM 2608 C C . THR A 1 324 ? 37.272 -15.363 -2.840 1.00 91.69 324 THR A C 1
ATOM 2610 O O . THR A 1 324 ? 36.881 -14.214 -2.636 1.00 91.69 324 THR A O 1
ATOM 2613 N N . LYS A 1 325 ? 37.081 -16.334 -1.937 1.00 87.38 325 LYS A N 1
ATOM 2614 C CA . LYS A 1 325 ? 36.458 -16.093 -0.620 1.00 87.38 325 LYS A CA 1
ATOM 2615 C C . LYS A 1 325 ? 37.186 -15.030 0.205 1.00 87.38 325 LYS A C 1
ATOM 2617 O O . LYS A 1 325 ? 36.534 -14.301 0.948 1.00 87.38 325 LYS A O 1
ATOM 2622 N N . ASP A 1 326 ? 38.498 -14.913 0.021 1.00 86.12 326 ASP A N 1
ATOM 2623 C CA . ASP A 1 326 ? 39.346 -13.943 0.718 1.00 86.12 326 ASP A CA 1
ATOM 2624 C C . ASP A 1 326 ? 39.306 -12.541 0.078 1.00 86.12 326 ASP A C 1
ATOM 2626 O O . ASP A 1 326 ? 39.973 -11.621 0.547 1.00 86.12 326 ASP A O 1
ATOM 2630 N N . GLY A 1 327 ? 38.517 -12.356 -0.989 1.00 86.12 327 GLY A N 1
ATOM 2631 C CA . GLY A 1 327 ? 38.339 -11.077 -1.683 1.00 86.12 327 GLY A CA 1
ATOM 2632 C C . GLY A 1 327 ? 39.433 -10.746 -2.700 1.00 86.12 327 GLY A C 1
ATOM 2633 O O . GLY A 1 327 ? 39.450 -9.639 -3.238 1.00 86.12 327 GLY A O 1
ATOM 2634 N N . THR A 1 328 ? 40.340 -11.685 -2.988 1.00 90.19 328 THR A N 1
ATOM 2635 C CA . THR A 1 328 ? 41.360 -11.510 -4.033 1.00 90.19 328 THR A CA 1
ATOM 2636 C C . THR A 1 328 ? 40.737 -11.745 -5.404 1.00 90.19 328 THR A C 1
ATOM 2638 O O . THR A 1 328 ? 40.015 -12.731 -5.589 1.00 90.19 328 THR A O 1
ATOM 2641 N N . LYS A 1 329 ? 41.025 -10.846 -6.350 1.00 93.25 329 LYS A N 1
ATOM 2642 C CA . LYS A 1 329 ? 40.478 -10.840 -7.711 1.00 93.25 329 LYS A CA 1
ATOM 2643 C C . LYS A 1 329 ? 41.580 -11.029 -8.739 1.00 93.25 329 LYS A C 1
ATOM 2645 O O . LYS A 1 329 ? 42.683 -10.521 -8.548 1.00 93.25 329 LYS A O 1
ATOM 2650 N N . GLY A 1 330 ? 41.256 -11.713 -9.823 1.00 92.81 330 GLY A N 1
ATOM 2651 C CA . GLY A 1 330 ? 42.140 -11.859 -10.972 1.00 92.81 330 GLY A CA 1
ATOM 2652 C C . GLY A 1 330 ? 41.504 -12.706 -12.065 1.00 92.81 330 GLY A C 1
ATOM 2653 O O . GLY A 1 330 ? 40.388 -13.214 -11.913 1.00 92.81 330 GLY A O 1
ATOM 2654 N N . PHE A 1 331 ? 42.216 -12.848 -13.176 1.00 92.62 331 PHE A N 1
ATOM 2655 C CA . PHE A 1 331 ? 41.776 -13.643 -14.311 1.00 92.62 331 PHE A CA 1
ATOM 2656 C C . PHE A 1 331 ? 42.061 -15.125 -14.100 1.00 92.62 331 PHE A C 1
ATOM 2658 O O . PHE A 1 331 ? 43.136 -15.513 -13.638 1.00 92.62 331 PHE A O 1
ATOM 2665 N N . PHE A 1 332 ? 41.094 -15.950 -14.487 1.00 93.81 332 PHE A N 1
ATOM 2666 C CA . PHE A 1 332 ? 41.179 -17.398 -14.409 1.00 93.81 332 PHE A CA 1
ATOM 2667 C C . PHE A 1 332 ? 40.622 -18.054 -15.683 1.00 93.81 332 PHE A C 1
ATOM 2669 O O . PHE A 1 332 ? 39.631 -17.556 -16.236 1.00 93.81 332 PHE A O 1
ATOM 2676 N N . PRO A 1 333 ? 41.217 -19.161 -16.171 1.00 93.06 333 PRO A N 1
ATOM 2677 C CA . PRO A 1 333 ? 40.729 -19.846 -17.363 1.00 93.06 333 PRO A CA 1
ATOM 2678 C C . PRO A 1 333 ? 39.290 -20.350 -17.198 1.00 93.06 333 PRO A C 1
ATOM 2680 O O . PRO A 1 333 ? 38.987 -21.147 -16.310 1.00 93.06 333 PRO A O 1
ATOM 2683 N N . ALA A 1 334 ? 38.398 -19.948 -18.102 1.00 89.88 334 ALA A N 1
ATOM 2684 C CA . ALA A 1 334 ? 36.978 -20.297 -18.050 1.00 89.88 334 ALA A CA 1
ATOM 2685 C C . ALA A 1 334 ? 36.732 -21.814 -18.120 1.00 89.88 334 ALA A C 1
ATOM 2687 O O . ALA A 1 334 ? 35.814 -22.331 -17.489 1.00 89.88 334 ALA A O 1
ATOM 2688 N N . ILE A 1 335 ? 37.573 -22.543 -18.861 1.00 92.50 335 ILE A N 1
ATOM 2689 C CA . ILE A 1 335 ? 37.451 -24.000 -19.036 1.00 92.50 335 ILE A CA 1
ATOM 2690 C C . ILE A 1 335 ? 37.815 -24.791 -17.767 1.00 92.50 335 ILE A C 1
ATOM 2692 O O . ILE A 1 335 ? 37.548 -25.987 -17.701 1.00 92.50 335 ILE A O 1
ATOM 2696 N N . TYR A 1 336 ? 38.415 -24.134 -16.767 1.00 93.75 336 TYR A N 1
ATOM 2697 C CA . TYR A 1 336 ? 38.781 -24.723 -15.475 1.00 93.75 336 TYR A CA 1
ATOM 2698 C C . TYR A 1 336 ? 37.685 -24.486 -14.423 1.00 93.75 336 TYR A C 1
ATOM 2700 O O . TYR A 1 336 ? 37.892 -24.794 -13.253 1.00 93.75 336 TYR A O 1
ATOM 2708 N N . LEU A 1 337 ? 36.531 -23.929 -14.808 1.00 91.12 337 LEU A N 1
ATOM 2709 C CA . LEU A 1 337 ? 35.448 -23.562 -13.900 1.00 91.12 337 LEU A CA 1
ATOM 2710 C C . LEU A 1 337 ? 34.189 -24.393 -14.169 1.00 91.12 337 LEU A C 1
ATOM 2712 O O . LEU A 1 337 ? 33.667 -24.425 -15.282 1.00 91.12 337 LEU A O 1
ATOM 2716 N N . GLU A 1 338 ? 33.656 -25.011 -13.120 1.00 93.56 338 GLU A N 1
ATOM 2717 C CA . GLU A 1 338 ? 32.371 -25.712 -13.121 1.00 93.56 338 GLU A CA 1
ATOM 2718 C C . GLU A 1 338 ? 31.341 -24.928 -12.306 1.00 93.56 338 GLU A C 1
ATOM 2720 O O . GLU A 1 338 ? 31.610 -24.542 -11.172 1.00 93.56 338 GLU A O 1
ATOM 2725 N N . LEU A 1 339 ? 30.166 -24.668 -12.881 1.00 90.12 339 LEU A N 1
ATOM 2726 C CA . LEU A 1 339 ? 29.086 -23.954 -12.195 1.00 90.12 339 LEU A CA 1
ATOM 2727 C C . LEU A 1 339 ? 28.545 -24.793 -11.026 1.00 90.12 339 LEU A C 1
ATOM 2729 O O . LEU A 1 339 ? 28.256 -25.974 -11.222 1.00 90.12 339 LEU A O 1
ATOM 2733 N N . ILE A 1 340 ? 28.368 -24.175 -9.852 1.00 83.69 340 ILE A N 1
ATOM 2734 C CA . ILE A 1 340 ? 27.839 -24.829 -8.638 1.00 83.69 340 ILE A CA 1
ATOM 2735 C C . ILE A 1 340 ? 26.507 -24.261 -8.155 1.00 83.69 340 ILE A C 1
ATOM 2737 O O . ILE A 1 340 ? 26.240 -23.057 -8.381 1.00 83.69 340 ILE A O 1
#

Radius of gyration: 50.74 Å; Cα contacts (8 Å, |Δi|>4): 201; chains: 1; bounding box: 123×41×163 Å

Sequence (340 aa):
MGLTHIATASSIMEETSRVLDFMEQQREQRRRLEDNIRRIQTNIKVLYKKTMDCKKVCDGKCREAEQLTQQLTEGKGSAIPVKDIEKLKQKQLKAVVNAEQADANYKSAIDSLEQTRIQWEQETEKTCDDFQLLDEERIGYNRNSMWILTNIGSSMSVREDEMFEEIRKGLEKCDVDADIQLFIRQKQTGSERPECIESENFFGGLLEKNGNSIVQPKPPANMKTVWTGLSGRTGANALTQDHPTLPIIQSASIYSDITDTDVNESIVNDLYDDCINFKQKPKKIQFRVLYDFEGRTTEELSLNENDQVTLIQKETSEWWEVETKDGTKGFFPAIYLELI

Nearest PDB structures (foldseek):
  3q0k-assembly1_A  TM=4.845E-01  e=1.398E-03  Homo sapiens
  6pyu-assembly1_B  TM=8.130E-01  e=1.291E-01  Homo sapiens
  4wpe-assembly1_A-2  TM=5.581E-01  e=1.094E-02  Saccharomyces cerevisiae S288C
  8wjo-assembly1_B  TM=5.217E-01  e=1.291E-01  Saccharomyces cerevisiae S288C
  4ayx-assembly1_A  TM=2.632E-01  e=4.655E+00  Homo sapiens

Organism: Strigamia maritima (NCBI:txid126957)

Solvent-accessible surface area (backbone atoms only — not comparable to full-atom values): 20133 Å² total; per-residue (Å²): 106,71,68,55,53,54,52,52,50,53,52,53,52,51,54,50,50,53,52,56,53,50,52,53,52,53,52,53,52,52,50,53,55,51,51,52,52,53,52,48,55,51,49,48,56,53,35,51,50,51,30,54,51,31,44,55,51,21,55,51,29,45,51,53,22,50,52,43,49,48,52,59,59,62,46,73,82,47,100,66,57,69,73,57,53,53,53,50,49,54,52,29,53,52,31,44,55,53,18,54,52,30,44,54,53,25,51,53,34,46,56,54,37,50,55,47,48,53,51,44,52,55,51,49,54,53,48,51,54,52,52,50,50,53,51,52,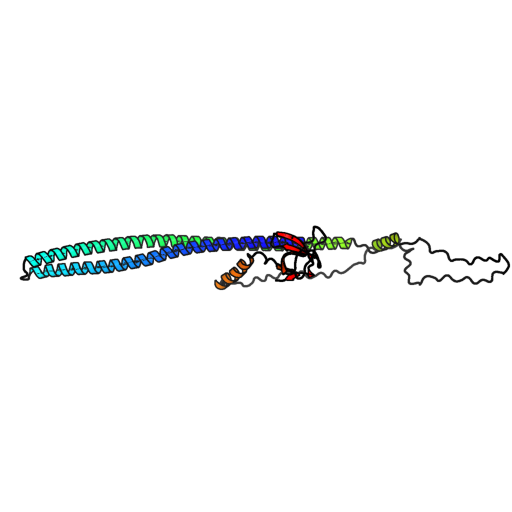50,50,52,55,48,52,55,48,52,53,51,51,53,52,48,54,55,52,53,49,54,53,53,51,52,55,52,53,49,54,51,50,62,55,57,74,66,67,48,71,66,60,53,51,50,50,49,50,71,74,65,60,90,63,97,66,78,84,77,79,85,72,84,81,68,87,65,82,83,80,70,84,90,76,88,73,83,79,77,74,83,74,76,66,92,79,61,78,72,83,85,84,64,92,86,74,78,89,65,82,85,84,80,83,71,83,70,84,79,73,77,82,78,75,81,74,80,87,81,82,84,85,75,95,80,76,86,50,70,65,59,56,50,52,55,44,54,58,55,55,61,64,72,53,70,76,78,74,53,36,28,32,27,70,49,70,43,80,46,90,48,96,58,35,46,63,47,48,55,68,40,60,31,34,62,74,46,79,79,51,92,55,39,24,35,34,31,38,87,88,67,54,70,26,34,37,58,43,91,40,51,42,82,107